Protein AF-A0A821MQZ8-F1 (afdb_monomer_lite)

Foldseek 3Di:
DPPPCVVVVVFDDDDDDDDDDDDDDDDDDDDDDDDDDDPDPPVPPVPPPPPPLLADDADLVRLLVLLCCLQVVDDLVNCVVDDQQPSLSNLVNHLLNCLVVVPPVSNVVSLVSNLVSLVCQCVVDLDLSRLLSSLLNLLVNLLLCQLQQLDPVNVPPPDPSSPSSHRDRDRCVVSSVSSVVSSVVSVVSSVVSVCVVLVVVVVVLVVVVVVVPPPPDDDDDDDDDDDDDPPPPPPPDSVNVVVVVVVVCCCSRVVSSD

Secondary structure (DSSP, 8-state):
---THHHHSTT---------------------------S--------------S-----HHHHHHHHIIIIIS--HHHHTTSPTTHHHHHHHHHHHHHHHHT-HHHHHHHHHHHHHHHHHHHHH--STHHHHHHHHHHHHHHHHHHHTSS-HHHHTTS-HHHHTTS-SS---HHHHHHHHHHHHHHHHHHHHHHHHHHHHHHHHHHHHHHTTTS-----------------------HHHHHHHHHHHHHHHHHTT--

pLDDT: mean 70.23, std 25.48, range [24.25, 97.19]

Radius of gyration: 29.25 Å; chains: 1; bounding box: 97×56×78 Å

Sequence (258 aa):
NVSWEHVLQNGSISGAPSYIGQIDASHSTPLTTTAENVTGNVDLRRQSIRHLSGMIKCTPPETERITDSVILDLKPRLAAKYIPGIPAYILFMCIRYIDFVDDEAHVAGFLSAVTKKIKKVPRRNEDIDYPILWTTNTVRFLHILQQYSGEEKYQATNTPKQNEQALRNFDLTDYRTIFADLVVHLYDEILKRIKAKLLPMIIPAIIEHEDLESGSIVSINSMTSASMSNDKRSKFSAQDLLKQVLNFLIRKILLNSI

Structure (mmCIF, N/CA/C/O backbone):
data_AF-A0A821MQZ8-F1
#
_entry.id   AF-A0A821MQZ8-F1
#
loop_
_atom_site.group_PDB
_atom_site.id
_atom_site.type_symbol
_atom_site.label_atom_id
_atom_site.label_alt_id
_atom_site.label_comp_id
_atom_site.label_asym_id
_atom_site.label_entity_id
_atom_site.label_seq_id
_atom_site.pdbx_PDB_ins_code
_atom_site.Cartn_x
_atom_site.Cartn_y
_atom_site.Cartn_z
_atom_site.occupancy
_atom_site.B_iso_or_equiv
_atom_site.auth_seq_id
_atom_site.auth_comp_id
_atom_site.auth_asym_id
_atom_site.auth_atom_id
_atom_site.pdbx_PDB_model_num
ATOM 1 N N . ASN A 1 1 ? -26.668 10.584 -9.905 1.00 27.72 1 ASN A N 1
ATOM 2 C CA . ASN A 1 1 ? -25.301 11.127 -10.052 1.00 27.72 1 ASN A CA 1
ATOM 3 C C . ASN A 1 1 ? -24.976 12.045 -8.890 1.00 27.72 1 ASN A C 1
ATOM 5 O O . ASN A 1 1 ? -25.133 13.251 -9.002 1.00 27.72 1 ASN A O 1
ATOM 9 N N . VAL A 1 2 ? -24.600 11.472 -7.745 1.00 28.42 2 VAL A N 1
ATOM 10 C CA . VAL A 1 2 ? -24.087 12.252 -6.611 1.00 28.42 2 VAL A CA 1
ATOM 11 C C . VAL A 1 2 ? -22.603 12.470 -6.888 1.00 28.42 2 VAL A C 1
ATOM 13 O O . VAL A 1 2 ? -21.843 11.504 -6.908 1.00 28.42 2 VAL A O 1
ATOM 16 N N . SER A 1 3 ? -22.226 13.709 -7.210 1.00 27.38 3 SER A N 1
ATOM 17 C CA . SER A 1 3 ? -20.827 14.076 -7.432 1.00 27.38 3 SER A CA 1
ATOM 18 C C . SER A 1 3 ? -20.077 13.978 -6.104 1.00 27.38 3 SER A C 1
ATOM 20 O O . SER A 1 3 ? -20.406 14.677 -5.143 1.00 27.38 3 SER A O 1
ATOM 22 N N . TRP A 1 4 ? -19.080 13.094 -6.060 1.00 33.41 4 TRP A N 1
ATOM 23 C CA . TRP A 1 4 ? -18.149 12.918 -4.942 1.00 33.41 4 TRP A CA 1
ATOM 24 C C . TRP A 1 4 ? -17.347 14.193 -4.622 1.00 33.41 4 TRP A C 1
ATOM 26 O O . TRP A 1 4 ? -16.774 14.299 -3.540 1.00 33.41 4 TRP A O 1
ATOM 36 N N . GLU A 1 5 ? -17.365 15.189 -5.514 1.00 35.81 5 GLU A N 1
ATOM 37 C CA . GLU A 1 5 ? -16.706 16.488 -5.339 1.00 35.81 5 GLU A CA 1
ATOM 38 C C . GLU A 1 5 ? -17.268 17.273 -4.145 1.00 35.81 5 GLU A C 1
ATOM 40 O O . GLU A 1 5 ? -16.496 17.838 -3.374 1.00 35.81 5 GLU A O 1
ATOM 45 N N . HIS A 1 6 ? -18.580 17.208 -3.883 1.00 30.92 6 HIS A N 1
ATOM 46 C CA . HIS A 1 6 ? -19.191 17.926 -2.754 1.00 30.92 6 HIS A CA 1
ATOM 47 C C . HIS A 1 6 ? -18.781 17.385 -1.375 1.00 30.92 6 HIS A C 1
ATOM 49 O O . HIS A 1 6 ? -18.887 18.093 -0.376 1.00 30.92 6 HIS A O 1
ATOM 55 N N . VAL A 1 7 ? -18.312 16.136 -1.292 1.00 42.06 7 VAL A N 1
ATOM 56 C CA . VAL A 1 7 ? -17.846 15.551 -0.023 1.00 42.06 7 VAL A CA 1
ATOM 57 C C . VAL A 1 7 ? -16.407 15.982 0.283 1.00 42.06 7 VAL A C 1
ATOM 59 O O . VAL A 1 7 ? -16.040 16.071 1.453 1.00 42.06 7 VAL A O 1
ATOM 62 N N . LEU A 1 8 ? -15.617 16.298 -0.749 1.00 38.41 8 LEU A N 1
ATOM 63 C CA . LEU A 1 8 ? -14.199 16.651 -0.632 1.00 38.41 8 LEU A CA 1
ATOM 64 C C . LEU A 1 8 ? -13.938 18.170 -0.680 1.00 38.41 8 LEU A C 1
ATOM 66 O O . LEU A 1 8 ? -12.951 18.621 -0.110 1.00 38.41 8 LEU A O 1
ATOM 70 N N . GLN A 1 9 ? -14.816 18.972 -1.297 1.00 34.41 9 GLN A N 1
ATOM 71 C CA . GLN A 1 9 ? -14.610 20.421 -1.478 1.00 34.41 9 GLN A CA 1
ATOM 72 C C . GLN A 1 9 ? -15.083 21.315 -0.323 1.00 34.41 9 GLN A C 1
ATOM 74 O O . GLN A 1 9 ? -14.651 22.461 -0.242 1.00 34.41 9 GLN A O 1
ATOM 79 N N . ASN A 1 10 ? -15.868 20.822 0.640 1.00 31.39 10 ASN A N 1
ATOM 80 C CA . ASN A 1 10 ? -16.288 21.639 1.796 1.00 31.39 10 ASN A CA 1
ATOM 81 C C . ASN A 1 10 ? -15.169 21.876 2.841 1.00 31.39 10 ASN A C 1
ATOM 83 O O . ASN A 1 10 ? -15.455 22.254 3.975 1.00 31.39 10 ASN A O 1
ATOM 87 N N . GLY A 1 11 ? -13.905 21.626 2.482 1.00 31.70 11 GLY A N 1
ATOM 88 C CA . GLY A 1 11 ? -12.730 21.743 3.348 1.00 31.70 11 GLY A CA 1
ATOM 89 C C . GLY A 1 11 ? -11.733 22.840 2.961 1.00 31.70 11 GLY A C 1
ATOM 90 O O . GLY A 1 11 ? -10.644 22.868 3.523 1.00 31.70 11 GLY A O 1
ATOM 91 N N . SER A 1 12 ? -12.045 23.730 2.014 1.00 28.80 12 SER A N 1
ATOM 92 C CA . SER A 1 12 ? -11.217 24.919 1.756 1.00 28.80 12 SER A CA 1
ATOM 93 C C . SER A 1 12 ? -11.977 25.985 0.980 1.00 28.80 12 SER A C 1
ATOM 95 O O . SER A 1 12 ? -12.228 25.798 -0.200 1.00 28.80 12 SER A O 1
ATOM 97 N N . ILE A 1 13 ? -12.282 27.102 1.645 1.00 27.88 13 ILE A N 1
ATOM 98 C CA . ILE A 1 13 ? -12.121 28.480 1.153 1.00 27.88 13 ILE A CA 1
ATOM 99 C C . ILE A 1 13 ? -11.999 29.347 2.417 1.00 27.88 13 ILE A C 1
ATOM 101 O O . ILE A 1 13 ? -12.944 29.454 3.197 1.00 27.88 13 ILE A O 1
ATOM 105 N N . SER A 1 14 ? -10.839 29.966 2.629 1.00 28.34 14 SER A N 1
ATOM 106 C CA . SER A 1 14 ? -10.722 31.174 3.446 1.00 28.34 14 SER A CA 1
ATOM 107 C C . SER A 1 14 ? -10.110 32.280 2.588 1.00 28.34 14 SER A C 1
ATOM 109 O O . SER A 1 14 ? -9.096 32.089 1.921 1.00 28.34 14 SER A O 1
ATOM 111 N N . GLY A 1 15 ? -10.790 33.427 2.570 1.00 25.91 15 GLY A N 1
ATOM 112 C CA . GLY A 1 15 ? -10.421 34.617 1.806 1.00 25.91 15 GLY A CA 1
ATOM 113 C C . GLY A 1 15 ? -11.515 35.691 1.859 1.00 25.91 15 GLY A C 1
ATOM 114 O O . GLY A 1 15 ? -12.187 35.878 0.859 1.00 25.91 15 GLY A O 1
ATOM 115 N N . ALA A 1 16 ? -11.700 36.268 3.061 1.00 25.28 16 ALA A N 1
ATOM 116 C CA . ALA A 1 16 ? -12.213 37.590 3.519 1.00 25.28 16 ALA A CA 1
ATOM 117 C C . ALA A 1 16 ? -12.987 38.571 2.576 1.00 25.28 16 ALA A C 1
ATOM 119 O O . ALA A 1 16 ? -12.877 38.459 1.363 1.00 25.28 16 ALA A O 1
ATOM 120 N N . PRO A 1 17 ? -13.650 39.651 3.080 1.00 30.39 17 PRO A N 1
ATOM 121 C CA . PRO A 1 17 ? -13.911 40.063 4.465 1.00 30.39 17 PRO A CA 1
ATOM 122 C C . PRO A 1 17 ? -15.404 40.306 4.793 1.00 30.39 17 PRO A C 1
ATOM 124 O O . PRO A 1 17 ? -16.284 40.400 3.942 1.00 30.39 17 PRO A O 1
ATOM 127 N N . SER A 1 18 ? -15.637 40.448 6.091 1.00 28.70 18 SER A N 1
ATOM 128 C CA . SER A 1 18 ? -16.853 40.849 6.791 1.00 28.70 18 SER A CA 1
ATOM 129 C C . SER A 1 18 ? -17.509 42.117 6.227 1.00 28.70 18 SER A C 1
ATOM 131 O O . SER A 1 18 ? -16.851 43.148 6.105 1.00 28.70 18 SER A O 1
ATOM 133 N N . TYR A 1 19 ? -18.829 42.075 6.029 1.00 24.69 19 TYR A N 1
ATOM 134 C CA . TYR A 1 19 ? -19.687 43.257 6.106 1.00 24.69 19 TYR A CA 1
ATOM 135 C C . TYR A 1 19 ? -20.909 42.962 6.977 1.00 24.69 19 TYR A C 1
ATOM 137 O O . TYR A 1 19 ? -21.577 41.939 6.845 1.00 24.69 19 TYR A O 1
ATOM 145 N N . ILE A 1 20 ? -21.114 43.875 7.918 1.00 27.16 20 ILE A N 1
ATOM 146 C CA . ILE A 1 20 ? -22.175 43.940 8.918 1.00 27.16 20 ILE A CA 1
ATOM 147 C C . ILE A 1 20 ? -23.507 44.257 8.231 1.00 27.16 20 ILE A C 1
ATOM 149 O O . ILE A 1 20 ? -23.559 45.124 7.362 1.00 27.16 20 ILE A O 1
ATOM 153 N N . GLY A 1 21 ? -24.585 43.613 8.679 1.00 25.78 21 GLY A N 1
ATOM 154 C CA . GLY A 1 21 ? -25.952 43.976 8.315 1.00 25.78 21 GLY A CA 1
ATOM 155 C C . GLY A 1 21 ? -26.983 43.106 9.027 1.00 25.78 21 GLY A C 1
ATOM 156 O O . GLY A 1 21 ? -27.345 42.044 8.533 1.00 25.78 21 GLY A O 1
ATOM 157 N N . GLN A 1 22 ? -27.433 43.560 10.200 1.00 25.69 22 GLN A N 1
ATOM 158 C CA . GLN A 1 22 ? -28.732 43.196 10.778 1.00 25.69 22 GLN A CA 1
ATOM 159 C C . GLN A 1 22 ? -29.847 43.364 9.733 1.00 25.69 22 GLN A C 1
ATOM 161 O O . GLN A 1 22 ? -29.733 44.243 8.884 1.00 25.69 22 GLN A O 1
ATOM 166 N N . ILE A 1 23 ? -30.923 42.577 9.838 1.00 27.52 23 ILE A N 1
ATOM 167 C CA . ILE A 1 23 ? -32.322 43.036 9.994 1.00 27.52 23 ILE A CA 1
ATOM 168 C C . ILE A 1 23 ? -33.266 41.820 9.881 1.00 27.52 23 ILE A C 1
ATOM 170 O O . ILE A 1 23 ? -33.343 41.152 8.855 1.00 27.52 23 ILE A O 1
ATOM 174 N N . ASP A 1 24 ? -33.908 41.549 11.014 1.00 24.25 24 ASP A N 1
ATOM 175 C CA . ASP A 1 24 ? -35.299 41.177 11.291 1.00 24.25 24 ASP A CA 1
ATOM 176 C C . ASP A 1 24 ? -36.120 40.187 10.452 1.00 24.25 24 ASP A C 1
ATOM 178 O O . ASP A 1 24 ? -36.188 40.160 9.227 1.00 24.25 24 ASP A O 1
ATOM 182 N N . ALA A 1 25 ? -36.853 39.410 11.249 1.00 27.92 25 ALA A N 1
ATOM 183 C CA . ALA A 1 25 ? -37.924 38.506 10.907 1.00 27.92 25 ALA A CA 1
ATOM 184 C C . ALA A 1 25 ? -39.184 39.208 10.366 1.00 27.92 25 ALA A C 1
ATOM 186 O O . ALA A 1 25 ? -39.426 40.384 10.623 1.00 27.92 25 ALA A O 1
ATOM 187 N N . SER A 1 26 ? -40.046 38.365 9.781 1.00 26.86 26 SER A N 1
ATOM 188 C CA . SER A 1 26 ? -41.483 38.523 9.488 1.00 26.86 26 SER A CA 1
ATOM 189 C C . SER A 1 26 ? -41.857 38.826 8.030 1.00 26.86 26 SER A C 1
ATOM 191 O O . SER A 1 26 ? -41.720 39.933 7.535 1.00 26.86 26 SER A O 1
ATOM 193 N N . HIS A 1 27 ? -42.388 37.812 7.337 1.00 29.03 27 HIS A N 1
ATOM 194 C CA . HIS A 1 27 ? -43.800 37.803 6.939 1.00 29.03 27 HIS A CA 1
ATOM 195 C C . HIS A 1 27 ? -44.197 36.491 6.250 1.00 29.03 27 HIS A C 1
ATOM 197 O O . HIS A 1 27 ? -43.617 36.045 5.266 1.00 29.03 27 HIS A O 1
ATOM 203 N N . SER A 1 28 ? -45.234 35.887 6.812 1.00 27.11 28 SER A N 1
ATOM 204 C CA . SER A 1 28 ? -46.084 34.847 6.255 1.00 27.11 28 SER A CA 1
ATOM 205 C C . SER A 1 28 ? -47.090 35.443 5.264 1.00 27.11 28 SER A C 1
ATOM 207 O O . SER A 1 28 ? -47.660 36.495 5.535 1.00 27.11 28 SER A O 1
ATOM 209 N N . THR A 1 29 ? -47.396 34.739 4.168 1.00 28.02 29 THR A N 1
ATOM 210 C CA . THR A 1 29 ? -48.784 34.393 3.782 1.00 28.02 29 THR A CA 1
ATOM 211 C C . THR A 1 29 ? -48.825 33.396 2.606 1.00 28.02 29 THR A C 1
ATOM 213 O O . THR A 1 29 ? -47.911 33.386 1.783 1.00 28.02 29 THR A O 1
ATOM 216 N N . PRO A 1 30 ? -49.846 32.515 2.552 1.00 32.91 30 PRO A N 1
ATOM 217 C CA . PRO A 1 30 ? -49.904 31.348 1.673 1.00 32.91 30 PRO A CA 1
ATOM 218 C C . PRO A 1 30 ? -50.780 31.586 0.432 1.00 32.91 30 PRO A C 1
ATOM 220 O O . PRO A 1 30 ? -51.730 32.363 0.476 1.00 32.91 30 PRO A O 1
ATOM 223 N N . LEU A 1 31 ? -50.533 30.837 -0.645 1.00 28.23 31 LEU A N 1
ATOM 224 C CA . LEU A 1 31 ? -51.493 30.667 -1.738 1.00 28.23 31 LEU A CA 1
ATOM 225 C C . LEU A 1 31 ? -51.729 29.177 -1.981 1.00 28.23 31 LEU A C 1
ATOM 227 O O . LEU A 1 31 ? -50.845 28.428 -2.389 1.00 28.23 31 LEU A O 1
ATOM 231 N N . THR A 1 32 ? -52.953 28.769 -1.662 1.00 26.22 32 THR A N 1
ATOM 232 C CA . THR A 1 32 ? -53.540 27.457 -1.911 1.00 26.22 32 THR A CA 1
ATOM 233 C C . THR A 1 32 ? -54.003 27.374 -3.364 1.00 26.22 32 THR A C 1
ATOM 235 O O . THR A 1 32 ? -54.718 28.248 -3.848 1.00 26.22 32 THR A O 1
ATOM 238 N N . THR A 1 33 ? -53.670 26.284 -4.051 1.00 29.97 33 THR A N 1
ATOM 239 C CA . THR A 1 33 ? -54.438 25.793 -5.203 1.00 29.97 33 THR A CA 1
ATOM 240 C C . THR A 1 33 ? -54.520 24.269 -5.095 1.00 29.97 33 THR A C 1
ATOM 242 O O . THR A 1 33 ? -53.535 23.559 -5.262 1.00 29.97 33 THR A O 1
ATOM 245 N N . THR A 1 34 ? -55.703 23.791 -4.712 1.00 28.09 34 THR A N 1
ATOM 246 C CA . THR A 1 34 ? -56.249 22.430 -4.900 1.00 28.09 34 THR A CA 1
ATOM 247 C C . THR A 1 34 ? -56.451 22.160 -6.397 1.00 28.09 34 THR A C 1
ATOM 249 O O . THR A 1 34 ? -56.774 23.102 -7.109 1.00 28.09 34 THR A O 1
ATOM 252 N N . ALA A 1 35 ? -56.368 20.967 -6.983 1.00 28.81 35 ALA A N 1
ATOM 253 C CA . ALA A 1 35 ? -56.186 19.577 -6.565 1.00 28.81 35 ALA A CA 1
ATOM 254 C C . ALA A 1 35 ? -55.576 18.840 -7.789 1.00 28.81 35 ALA A C 1
ATOM 256 O O . ALA A 1 35 ? -55.666 19.344 -8.901 1.00 28.81 35 ALA A O 1
ATOM 257 N N . GLU A 1 36 ? -54.884 17.713 -7.640 1.00 28.30 36 GLU A N 1
ATOM 258 C CA . GLU A 1 36 ? -55.475 16.408 -7.962 1.00 28.30 36 GLU A CA 1
ATOM 259 C C . GLU A 1 36 ? -54.645 15.271 -7.346 1.00 28.30 36 GLU A C 1
ATOM 261 O O . GLU A 1 36 ? -53.414 15.272 -7.348 1.00 28.30 36 GLU A O 1
ATOM 266 N N . ASN A 1 37 ? -55.371 14.302 -6.792 1.00 35.16 37 ASN A N 1
ATOM 267 C CA . ASN A 1 37 ? -54.868 13.124 -6.105 1.00 35.16 37 ASN A CA 1
ATOM 268 C C . ASN A 1 37 ? -54.052 12.212 -7.031 1.00 35.16 37 ASN A C 1
ATOM 270 O O . ASN A 1 37 ? -54.614 11.536 -7.889 1.00 35.16 37 ASN A O 1
ATOM 274 N N . VAL A 1 38 ? -52.761 12.063 -6.734 1.00 34.94 38 VAL A N 1
ATOM 275 C CA . VAL A 1 38 ? -52.047 10.803 -6.963 1.00 34.94 38 VAL A CA 1
ATOM 276 C C . VAL A 1 38 ? -51.716 10.217 -5.598 1.00 34.94 38 VAL A C 1
ATOM 278 O O . VAL A 1 38 ? -50.865 10.700 -4.853 1.00 34.94 38 VAL A O 1
ATOM 281 N N . THR A 1 39 ? -52.472 9.182 -5.254 1.00 38.69 39 THR A N 1
ATOM 282 C CA . THR A 1 39 ? -52.257 8.299 -4.113 1.00 38.69 39 THR A CA 1
ATOM 283 C C . THR A 1 39 ? -50.859 7.699 -4.167 1.00 38.69 39 THR A C 1
ATOM 285 O O . THR A 1 39 ? -50.532 6.961 -5.095 1.00 38.69 39 THR A O 1
ATOM 288 N N . GLY A 1 40 ? -50.064 7.996 -3.143 1.00 38.31 40 GLY A N 1
ATOM 289 C CA . GLY A 1 40 ? -48.729 7.437 -2.964 1.00 38.31 40 GLY A CA 1
ATOM 290 C C . GLY A 1 40 ? -47.676 8.509 -2.739 1.00 38.31 40 GLY A C 1
ATOM 291 O O . GLY A 1 40 ? -46.659 8.512 -3.425 1.00 38.31 40 GLY A O 1
ATOM 292 N N . ASN A 1 41 ? -47.885 9.404 -1.768 1.00 35.16 41 ASN A N 1
ATOM 293 C CA . ASN A 1 41 ? -46.775 10.189 -1.244 1.00 35.16 41 ASN A CA 1
ATOM 294 C C . ASN A 1 41 ? -45.883 9.227 -0.443 1.00 35.16 41 ASN A C 1
ATOM 296 O O . ASN A 1 41 ? -45.999 9.112 0.777 1.00 35.16 41 ASN A O 1
ATOM 300 N N . VAL A 1 42 ? -45.029 8.470 -1.142 1.00 45.44 42 VAL A N 1
ATOM 301 C CA . VAL A 1 42 ? -43.781 8.014 -0.541 1.00 45.44 42 VAL A CA 1
ATOM 302 C C . VAL A 1 42 ? -43.063 9.308 -0.240 1.00 45.44 42 VAL A C 1
ATOM 304 O O . VAL A 1 42 ? -42.470 9.920 -1.126 1.00 45.44 42 VAL A O 1
ATOM 307 N N . ASP A 1 43 ? -43.214 9.757 1.001 1.00 40.91 43 ASP A N 1
ATOM 308 C CA . ASP A 1 43 ? -42.448 10.849 1.550 1.00 40.91 43 ASP A CA 1
ATOM 309 C C . ASP A 1 43 ? -40.996 10.370 1.497 1.00 40.91 43 ASP A C 1
ATOM 311 O O . ASP A 1 43 ? -40.472 9.729 2.412 1.00 40.91 43 ASP A O 1
ATOM 315 N N . LEU A 1 44 ? -40.345 10.603 0.354 1.00 49.03 44 LEU A N 1
ATOM 316 C CA . LEU A 1 44 ? -38.906 10.576 0.206 1.00 49.03 44 LEU A CA 1
ATOM 317 C C . LEU A 1 44 ? -38.418 11.783 0.997 1.00 49.03 44 LEU A C 1
ATOM 319 O O . LEU A 1 44 ? -37.865 12.732 0.439 1.00 49.03 44 LEU A O 1
ATOM 323 N N . ARG A 1 45 ? -38.613 11.738 2.325 1.00 45.22 45 ARG A N 1
ATOM 324 C CA . ARG A 1 45 ? -37.786 12.451 3.275 1.00 45.22 45 ARG A CA 1
ATOM 325 C C . ARG A 1 45 ? -36.388 12.121 2.819 1.00 45.22 45 ARG A C 1
ATOM 327 O O . ARG A 1 45 ? -35.918 10.997 3.000 1.00 45.22 45 ARG A O 1
ATOM 334 N N . ARG A 1 46 ? -35.758 13.091 2.156 1.00 48.28 46 ARG A N 1
ATOM 335 C CA . ARG A 1 46 ? -34.323 13.138 1.957 1.00 48.28 46 ARG A CA 1
ATOM 336 C C . ARG A 1 46 ? -33.779 12.880 3.346 1.00 48.28 46 ARG A C 1
ATOM 338 O O . ARG A 1 46 ? -33.836 13.776 4.184 1.00 48.28 46 ARG A O 1
ATOM 345 N N . GLN A 1 47 ? -33.394 11.628 3.617 1.00 43.72 47 GLN A N 1
ATOM 346 C CA . GLN A 1 47 ? -32.755 11.270 4.868 1.00 43.72 47 GLN A CA 1
ATOM 347 C C . GLN A 1 47 ? -31.639 12.286 4.977 1.00 43.72 47 GLN A C 1
ATOM 349 O O . GLN A 1 47 ? -30.797 12.357 4.073 1.00 43.72 47 GLN A O 1
ATOM 354 N N . SER A 1 48 ? -31.745 13.145 5.996 1.00 41.16 48 SER A N 1
ATOM 355 C CA . SER A 1 48 ? -30.730 14.120 6.365 1.00 41.16 48 SER A CA 1
ATOM 356 C C . SER A 1 48 ? -29.396 13.475 6.072 1.00 41.16 48 SER A C 1
ATOM 358 O O . SER A 1 48 ? -29.218 12.341 6.526 1.00 41.16 48 SER A O 1
ATOM 360 N N . ILE A 1 49 ? -28.562 14.124 5.252 1.00 43.16 49 ILE A N 1
ATOM 361 C CA . ILE A 1 49 ? -27.215 13.678 4.885 1.00 43.16 49 ILE A CA 1
ATOM 362 C C . ILE A 1 49 ? -26.649 12.975 6.112 1.00 43.16 49 ILE A C 1
ATOM 364 O O . ILE A 1 49 ? -26.306 13.639 7.088 1.00 43.16 49 ILE A O 1
ATOM 368 N N . ARG A 1 50 ? -26.714 11.632 6.129 1.00 46.28 50 ARG A N 1
ATOM 369 C CA . ARG A 1 50 ? -26.283 10.854 7.291 1.00 46.28 50 ARG A CA 1
ATOM 370 C C . ARG A 1 50 ? -24.851 11.288 7.450 1.00 46.28 50 ARG A C 1
ATOM 372 O O . ARG A 1 50 ? -24.140 11.163 6.459 1.00 46.28 50 ARG A O 1
ATOM 379 N N . HIS A 1 51 ? -24.481 11.894 8.577 1.00 47.03 51 HIS A N 1
ATOM 380 C CA . HIS A 1 51 ? -23.120 12.370 8.799 1.00 47.03 51 HIS A CA 1
ATOM 381 C C . HIS A 1 51 ? -22.177 11.247 8.369 1.00 47.03 51 HIS A C 1
ATOM 383 O O . HIS A 1 51 ? -22.093 10.232 9.055 1.00 47.03 51 HIS A O 1
ATOM 389 N N . LEU A 1 52 ? -21.593 11.359 7.165 1.00 59.50 52 LEU A N 1
ATOM 390 C CA . LEU A 1 52 ? -20.824 10.267 6.591 1.00 59.50 52 LEU A CA 1
ATOM 391 C C . LEU A 1 52 ? -19.604 10.170 7.489 1.00 59.50 52 LEU A C 1
ATOM 393 O O . LEU A 1 52 ? -18.726 11.028 7.433 1.00 59.50 52 LEU A O 1
ATOM 397 N N . SER A 1 53 ? -19.566 9.151 8.342 1.00 65.44 53 SER A N 1
ATOM 398 C CA . SER A 1 53 ? -18.519 9.003 9.350 1.00 65.44 53 SER A CA 1
ATOM 399 C C . SER A 1 53 ? -17.152 8.689 8.733 1.00 65.44 53 SER A C 1
ATOM 401 O O . SER A 1 53 ? -16.177 8.534 9.461 1.00 65.44 53 SER A O 1
ATOM 403 N N . GLY A 1 54 ? -17.065 8.600 7.398 1.00 78.38 54 GLY A N 1
ATOM 404 C CA . GLY A 1 54 ? -15.856 8.250 6.655 1.00 78.38 54 GLY A CA 1
ATOM 405 C C . GLY A 1 54 ? -15.408 6.813 6.922 1.00 78.38 54 GLY A C 1
ATOM 406 O O . GLY A 1 54 ? -14.212 6.552 6.967 1.00 78.38 54 GLY A O 1
ATOM 407 N N . MET A 1 55 ? -16.362 5.914 7.177 1.00 87.12 55 MET A N 1
ATOM 408 C CA . MET A 1 55 ? -16.134 4.500 7.470 1.00 87.12 55 MET A CA 1
ATOM 409 C C . MET A 1 55 ? -16.893 3.644 6.459 1.00 87.12 55 MET A C 1
ATOM 411 O O . MET A 1 55 ? -18.046 3.947 6.139 1.00 87.12 55 MET A O 1
ATOM 415 N N . ILE A 1 56 ? -16.264 2.571 5.984 1.00 87.62 56 ILE A N 1
ATOM 416 C CA . ILE A 1 56 ? -16.924 1.549 5.167 1.00 87.62 56 ILE A CA 1
ATOM 417 C C . ILE A 1 56 ? -17.095 0.321 6.054 1.00 87.62 56 ILE A C 1
ATOM 419 O O . ILE A 1 56 ? -16.113 -0.280 6.478 1.00 87.62 56 ILE A O 1
ATOM 423 N N . LYS A 1 57 ? -18.351 -0.029 6.347 1.00 87.81 57 LYS A N 1
ATOM 424 C CA . LYS A 1 57 ? -18.677 -1.252 7.081 1.00 87.81 57 LYS A CA 1
ATOM 425 C C . LYS A 1 57 ? -18.281 -2.460 6.236 1.00 87.81 57 LYS A C 1
ATOM 427 O O . LYS A 1 57 ? -18.860 -2.662 5.172 1.00 87.81 57 LYS A O 1
ATOM 432 N N . CYS A 1 58 ? -17.333 -3.244 6.738 1.00 85.81 58 CYS A N 1
ATOM 433 C CA . CYS A 1 58 ? -16.799 -4.417 6.056 1.00 85.81 58 CYS A CA 1
ATOM 434 C C . CYS A 1 58 ? -16.598 -5.562 7.047 1.00 85.81 58 CYS A C 1
ATOM 436 O O . CYS A 1 58 ? -15.887 -5.415 8.037 1.00 85.81 58 CYS A O 1
ATOM 438 N N . THR A 1 59 ? -17.171 -6.720 6.750 1.00 89.50 59 THR A N 1
ATOM 439 C CA . THR A 1 59 ? -16.824 -7.989 7.402 1.00 89.50 59 THR A CA 1
ATOM 440 C C . THR A 1 59 ? -15.480 -8.522 6.877 1.00 89.50 59 THR A C 1
ATOM 442 O O . THR A 1 59 ? -15.057 -8.132 5.784 1.00 89.50 59 THR A O 1
ATOM 445 N N . PRO A 1 60 ? -14.800 -9.447 7.581 1.00 90.00 60 PRO A N 1
ATOM 446 C CA . PRO A 1 60 ? -13.567 -10.067 7.089 1.00 90.00 60 PRO A CA 1
ATOM 447 C C . PRO A 1 60 ? -13.610 -10.572 5.629 1.00 90.00 60 PRO A C 1
ATOM 449 O O . PRO A 1 60 ? -12.749 -10.159 4.845 1.00 90.00 60 PRO A O 1
ATOM 452 N N . PRO A 1 61 ? -14.618 -11.349 5.177 1.00 91.62 61 PRO A N 1
ATOM 453 C CA . PRO A 1 61 ? -14.681 -11.784 3.778 1.00 91.62 61 PRO A CA 1
ATOM 454 C C . PRO A 1 61 ? -14.915 -10.625 2.795 1.00 91.62 61 PRO A C 1
ATOM 456 O O . PRO A 1 61 ? -14.432 -10.655 1.663 1.00 91.62 61 PRO A O 1
ATOM 459 N N . GLU A 1 62 ? -15.632 -9.577 3.203 1.00 91.38 62 GLU A N 1
ATOM 460 C CA . GLU A 1 62 ? -15.818 -8.382 2.374 1.00 91.38 62 GLU A CA 1
ATOM 461 C C . GLU A 1 62 ? -14.520 -7.589 2.248 1.00 91.38 62 GLU A C 1
ATOM 463 O O . GLU A 1 62 ? -14.190 -7.148 1.148 1.00 91.38 62 GLU A O 1
ATOM 468 N N . THR A 1 63 ? -13.740 -7.462 3.326 1.00 90.62 63 THR A N 1
ATOM 469 C CA . THR A 1 63 ? -12.427 -6.808 3.260 1.00 90.62 63 THR A CA 1
ATOM 470 C C . THR A 1 63 ? -11.476 -7.526 2.310 1.00 90.62 63 THR A C 1
ATOM 472 O O . THR A 1 63 ? -10.726 -6.868 1.588 1.00 90.62 63 THR A O 1
ATOM 475 N N . GLU A 1 64 ? -11.540 -8.856 2.221 1.00 92.75 64 GLU A N 1
ATOM 476 C CA . GLU A 1 64 ? -10.744 -9.612 1.257 1.00 92.75 64 GLU A CA 1
ATOM 477 C C . GLU A 1 64 ? -11.145 -9.281 -0.186 1.00 92.75 64 GLU A C 1
ATOM 479 O O . GLU A 1 64 ? -10.275 -8.897 -0.975 1.00 92.75 64 GLU A O 1
ATOM 484 N N . ARG A 1 65 ? -12.451 -9.319 -0.491 1.00 93.44 65 ARG A N 1
ATOM 485 C CA . ARG A 1 65 ? -13.014 -8.969 -1.809 1.00 93.44 65 ARG A CA 1
ATOM 486 C C . ARG A 1 65 ? -12.702 -7.535 -2.217 1.00 93.44 65 ARG A C 1
ATOM 488 O O . ARG A 1 65 ? -12.318 -7.292 -3.358 1.00 93.44 65 ARG A O 1
ATOM 495 N N . ILE A 1 66 ? -12.843 -6.587 -1.290 1.00 93.06 66 ILE A N 1
ATOM 496 C CA . ILE A 1 66 ? -12.486 -5.181 -1.510 1.00 93.06 66 ILE A CA 1
ATOM 497 C C . ILE A 1 66 ? -11.007 -5.087 -1.854 1.00 93.06 66 ILE A C 1
ATOM 499 O O . ILE A 1 66 ? -10.647 -4.433 -2.827 1.00 93.06 66 ILE A O 1
ATOM 503 N N . THR A 1 67 ? -10.147 -5.772 -1.102 1.00 93.62 67 THR A N 1
ATOM 504 C CA . THR A 1 67 ? -8.708 -5.725 -1.359 1.00 93.62 67 THR A CA 1
ATOM 505 C C . THR A 1 67 ? -8.349 -6.369 -2.700 1.00 93.62 67 THR A C 1
ATOM 507 O O . THR A 1 67 ? -7.480 -5.858 -3.393 1.00 93.62 67 THR A O 1
ATOM 510 N N . ASP A 1 68 ? -9.004 -7.455 -3.115 1.00 94.12 68 ASP A N 1
ATOM 511 C CA . ASP A 1 68 ? -8.778 -8.031 -4.451 1.00 94.12 68 ASP A CA 1
ATOM 512 C C . ASP A 1 68 ? -9.218 -7.077 -5.561 1.00 94.12 68 ASP A C 1
ATOM 514 O O . ASP A 1 68 ? -8.431 -6.769 -6.456 1.00 94.12 68 ASP A O 1
ATOM 518 N N . SER A 1 69 ? -10.418 -6.516 -5.439 1.00 93.19 69 SER A N 1
ATOM 519 C CA . SER A 1 69 ? -10.968 -5.600 -6.435 1.00 93.19 69 SER A CA 1
ATOM 520 C C . SER A 1 69 ? -10.158 -4.303 -6.552 1.00 93.19 69 SER A C 1
ATOM 522 O O . SER A 1 69 ? -9.840 -3.849 -7.651 1.00 93.19 69 SER A O 1
ATOM 524 N N . VAL A 1 70 ? -9.788 -3.709 -5.415 1.00 93.38 70 VAL A N 1
ATOM 525 C CA . VAL A 1 70 ? -9.063 -2.435 -5.360 1.00 93.38 70 VAL A CA 1
ATOM 526 C C . VAL A 1 70 ? -7.585 -2.623 -5.687 1.00 93.38 70 VAL A C 1
ATOM 528 O O . VAL A 1 70 ? -7.004 -1.730 -6.302 1.00 93.38 70 VAL A O 1
ATOM 531 N N . ILE A 1 71 ? -6.973 -3.750 -5.293 1.00 94.56 71 ILE A N 1
ATOM 532 C CA . ILE A 1 71 ? -5.526 -3.961 -5.442 1.00 94.56 71 ILE A CA 1
ATOM 533 C C . ILE A 1 71 ? -5.146 -4.747 -6.693 1.00 94.56 71 ILE A C 1
ATOM 535 O O . ILE A 1 71 ? -4.273 -4.323 -7.452 1.00 94.56 71 ILE A O 1
ATOM 539 N N . LEU A 1 72 ? -5.763 -5.907 -6.899 1.00 92.88 72 LEU A N 1
ATOM 540 C CA . LEU A 1 72 ? -5.356 -6.846 -7.944 1.00 92.88 72 LEU A CA 1
ATOM 541 C C . LEU A 1 72 ? -6.056 -6.567 -9.276 1.00 92.88 72 LEU A C 1
ATOM 543 O O . LEU A 1 72 ? -5.406 -6.657 -10.317 1.00 92.88 72 LEU A O 1
ATOM 547 N N . ASP A 1 73 ? -7.335 -6.194 -9.244 1.00 91.50 73 ASP A N 1
ATOM 548 C CA . ASP A 1 73 ? -8.149 -6.037 -10.458 1.00 91.50 73 ASP A CA 1
ATOM 549 C C . ASP A 1 73 ? -8.117 -4.609 -11.035 1.00 91.50 73 ASP A C 1
ATOM 551 O O . ASP A 1 73 ? -8.540 -4.368 -12.174 1.00 91.50 73 ASP A O 1
ATOM 555 N N . LEU A 1 74 ? -7.593 -3.641 -10.275 1.00 91.00 74 LEU A N 1
ATOM 556 C CA . LEU A 1 74 ? -7.537 -2.244 -10.689 1.00 91.00 74 LEU A CA 1
ATOM 557 C C . LEU A 1 74 ? -6.480 -2.013 -11.777 1.00 91.00 74 LEU A C 1
ATOM 559 O O . LEU A 1 74 ? -5.271 -2.037 -11.542 1.00 91.00 74 LEU A O 1
ATOM 563 N N . LYS A 1 75 ? -6.952 -1.689 -12.982 1.00 90.19 75 LYS A N 1
ATOM 564 C CA . LYS A 1 75 ? -6.093 -1.353 -14.124 1.00 90.19 75 LYS A CA 1
ATOM 565 C C . LYS A 1 75 ? -5.636 0.115 -14.073 1.00 90.19 75 LYS A C 1
ATOM 567 O O . LYS A 1 75 ? -6.486 0.992 -13.891 1.00 90.19 75 LYS A O 1
ATOM 572 N N . PRO A 1 76 ? -4.363 0.433 -14.386 1.00 87.56 76 PRO A N 1
ATOM 573 C CA . PRO A 1 76 ? -3.857 1.811 -14.398 1.00 87.56 76 PRO A CA 1
ATOM 574 C C . PRO A 1 76 ? -4.648 2.772 -15.293 1.00 87.56 76 PRO A C 1
ATOM 576 O O . PRO A 1 76 ? -4.900 3.912 -14.911 1.00 87.56 76 PRO A O 1
ATOM 579 N N . ARG A 1 77 ? -5.120 2.301 -16.457 1.00 86.81 77 ARG A N 1
ATOM 580 C CA . ARG A 1 77 ? -5.952 3.105 -17.373 1.00 86.81 77 ARG A CA 1
ATOM 581 C C . ARG A 1 77 ? -7.288 3.523 -16.762 1.00 86.81 77 ARG A C 1
ATOM 583 O O . ARG A 1 77 ? -7.809 4.578 -17.104 1.00 86.81 77 ARG A O 1
ATOM 590 N N . LEU A 1 78 ? -7.860 2.677 -15.906 1.00 86.25 78 LEU A N 1
ATOM 591 C CA . LEU A 1 78 ? -9.105 2.978 -15.207 1.00 86.25 78 LEU A CA 1
ATOM 592 C C . LEU A 1 78 ? -8.830 3.890 -14.009 1.00 86.25 78 LEU A C 1
ATOM 594 O O . LEU A 1 78 ? -9.539 4.873 -13.829 1.00 86.25 78 LEU A O 1
ATOM 598 N N . ALA A 1 79 ? -7.760 3.616 -13.259 1.00 85.81 79 ALA A N 1
ATOM 599 C CA . ALA A 1 79 ? -7.330 4.444 -12.136 1.00 85.81 79 ALA A CA 1
ATOM 600 C C . ALA A 1 79 ? -7.055 5.901 -12.542 1.00 85.81 79 ALA A C 1
ATOM 602 O O . ALA A 1 79 ? -7.406 6.810 -11.802 1.00 85.81 79 ALA A O 1
ATOM 603 N N . ALA A 1 80 ? -6.512 6.128 -13.743 1.00 82.00 80 ALA A N 1
ATOM 604 C CA . ALA A 1 80 ? -6.263 7.465 -14.283 1.00 82.00 80 ALA A CA 1
ATOM 605 C C . ALA A 1 80 ? -7.534 8.304 -14.530 1.00 82.00 80 ALA A C 1
ATOM 607 O O . ALA A 1 80 ? -7.428 9.510 -14.728 1.00 82.00 80 ALA A O 1
ATOM 608 N N . LYS A 1 81 ? -8.724 7.686 -14.551 1.00 85.12 81 LYS A N 1
ATOM 609 C CA . LYS A 1 81 ? -10.007 8.399 -14.681 1.00 85.12 81 LYS A CA 1
ATOM 610 C C . LYS A 1 81 ? -10.554 8.885 -13.342 1.00 85.12 81 LYS A C 1
ATOM 612 O O . LYS A 1 81 ? -11.476 9.694 -13.324 1.00 85.12 81 LYS A O 1
ATOM 617 N N . TYR A 1 82 ? -10.041 8.346 -12.241 1.00 82.62 82 TYR A N 1
ATOM 618 C CA . TYR A 1 82 ? -10.469 8.705 -10.900 1.00 82.62 82 TYR A CA 1
ATOM 619 C C . TYR A 1 82 ? -9.529 9.742 -10.299 1.00 82.62 82 TYR A C 1
ATOM 621 O O . TYR A 1 82 ? -8.409 9.945 -10.766 1.00 82.62 82 TYR A O 1
ATOM 629 N N . ILE A 1 83 ? -9.990 10.367 -9.217 1.00 79.25 83 ILE A N 1
ATOM 630 C CA . ILE A 1 83 ? -9.138 11.202 -8.375 1.00 79.25 83 ILE A CA 1
ATOM 631 C C . ILE A 1 83 ? -7.944 10.346 -7.908 1.00 79.25 83 ILE A C 1
ATOM 633 O O . ILE A 1 83 ? -8.137 9.187 -7.509 1.00 79.25 83 ILE A O 1
ATOM 637 N N . PRO A 1 84 ? -6.707 10.865 -7.972 1.00 81.75 84 PRO A N 1
ATOM 638 C CA . PRO A 1 84 ? -5.541 10.119 -7.525 1.00 81.75 84 PRO A CA 1
ATOM 639 C C . PRO A 1 84 ? -5.687 9.745 -6.050 1.00 81.75 84 PRO A C 1
ATOM 641 O O . PRO A 1 84 ? -6.113 10.550 -5.224 1.00 81.75 84 PRO A O 1
ATOM 644 N N . GLY A 1 85 ? -5.334 8.505 -5.708 1.00 84.75 85 GLY A N 1
ATOM 645 C CA . GLY A 1 85 ? -5.317 8.077 -4.313 1.00 84.75 85 GLY A CA 1
ATOM 646 C C . GLY A 1 85 ? -6.596 7.464 -3.756 1.00 84.75 85 GLY A C 1
ATOM 647 O O . GLY A 1 85 ? -6.598 7.041 -2.603 1.00 84.75 85 GLY A O 1
ATOM 648 N N . ILE A 1 86 ? -7.672 7.379 -4.542 1.00 90.75 86 ILE A N 1
ATOM 649 C CA . ILE A 1 86 ? -8.933 6.751 -4.113 1.00 90.75 86 ILE A CA 1
ATOM 650 C C . ILE A 1 86 ? -8.732 5.345 -3.512 1.00 90.75 86 ILE A C 1
ATOM 652 O O . ILE A 1 86 ? -9.283 5.100 -2.437 1.00 90.75 86 ILE A O 1
ATOM 656 N N . PRO A 1 87 ? -7.921 4.441 -4.104 1.00 93.56 87 PRO A N 1
ATOM 657 C CA . PRO A 1 87 ? -7.608 3.150 -3.488 1.00 93.56 87 PRO A CA 1
ATOM 658 C C . PRO A 1 87 ? -7.096 3.268 -2.049 1.00 93.56 87 PRO A C 1
ATOM 660 O O . PRO A 1 87 ? -7.575 2.557 -1.170 1.00 93.56 87 PRO A O 1
ATOM 663 N N . ALA A 1 88 ? -6.181 4.204 -1.789 1.00 94.69 88 ALA A N 1
ATOM 664 C CA . ALA A 1 88 ? -5.632 4.432 -0.456 1.00 94.69 88 ALA A CA 1
ATOM 665 C C . ALA A 1 88 ? -6.713 4.875 0.543 1.00 94.69 88 ALA A C 1
ATOM 667 O O . ALA A 1 88 ? -6.781 4.348 1.653 1.00 94.69 88 ALA A O 1
ATOM 668 N N . TYR A 1 89 ? -7.606 5.784 0.136 1.00 93.81 89 TYR A N 1
ATOM 669 C CA . TYR A 1 89 ? -8.723 6.213 0.980 1.00 93.81 89 TYR A CA 1
ATOM 670 C C . TYR A 1 89 ? -9.710 5.076 1.262 1.00 93.81 89 TYR A C 1
ATOM 672 O O . TYR A 1 89 ? -10.151 4.941 2.397 1.00 93.81 89 TYR A O 1
ATOM 680 N N . ILE A 1 90 ? -10.037 4.231 0.277 1.00 94.31 90 ILE A N 1
ATOM 681 C CA . ILE A 1 90 ? -10.934 3.079 0.482 1.00 94.31 90 ILE A CA 1
ATOM 682 C C . ILE A 1 90 ? -10.342 2.111 1.512 1.00 94.31 90 ILE A C 1
ATOM 684 O O . ILE A 1 90 ? -11.044 1.698 2.437 1.00 94.31 90 ILE A O 1
ATOM 688 N N . LEU A 1 91 ? -9.052 1.781 1.386 1.00 95.94 91 LEU A N 1
ATOM 689 C CA . LEU A 1 91 ? -8.359 0.907 2.336 1.00 95.94 91 LEU A CA 1
ATOM 690 C C . LEU A 1 91 ? -8.365 1.504 3.749 1.00 95.94 91 LEU A C 1
ATOM 692 O O . LEU A 1 91 ? -8.653 0.800 4.714 1.00 95.94 91 LEU A O 1
ATOM 696 N N . PHE A 1 92 ? -8.118 2.808 3.873 1.00 95.75 92 PHE A N 1
ATOM 697 C CA . PHE A 1 92 ? -8.141 3.483 5.167 1.00 95.75 92 PHE A CA 1
ATOM 698 C C . PHE A 1 92 ? -9.546 3.565 5.779 1.00 95.75 92 PHE A C 1
ATOM 700 O O . PHE A 1 92 ? -9.709 3.338 6.974 1.00 95.75 92 PHE A O 1
ATOM 707 N N . MET A 1 93 ? -10.583 3.808 4.974 1.00 94.38 93 MET A N 1
ATOM 708 C CA . MET A 1 93 ? -11.968 3.792 5.456 1.00 94.38 93 MET A CA 1
ATOM 709 C C . MET A 1 93 ? -12.398 2.410 5.972 1.00 94.38 93 MET A C 1
ATOM 711 O O . MET A 1 93 ? -13.242 2.345 6.867 1.00 94.38 93 MET A O 1
ATOM 715 N N . CYS A 1 94 ? -11.827 1.323 5.437 1.00 95.00 94 CYS A N 1
ATOM 716 C CA . CYS A 1 94 ? -12.005 -0.021 5.994 1.00 95.00 94 CYS A CA 1
ATOM 717 C C . CYS A 1 94 ? -11.304 -0.141 7.353 1.00 95.00 94 CYS A C 1
ATOM 719 O O . CYS A 1 94 ? -11.923 -0.585 8.311 1.00 95.00 94 CYS A O 1
ATOM 721 N N . ILE A 1 95 ? -10.052 0.316 7.467 1.00 95.25 95 ILE A N 1
ATOM 722 C CA . ILE A 1 95 ? -9.293 0.284 8.733 1.00 95.25 95 ILE A CA 1
ATOM 723 C C . ILE A 1 95 ? -10.008 1.062 9.827 1.00 95.25 95 ILE A C 1
ATOM 725 O O . ILE A 1 95 ? -10.151 0.547 10.925 1.00 95.25 95 ILE A O 1
ATOM 729 N N . ARG A 1 96 ? -10.527 2.256 9.525 1.00 94.19 96 ARG A N 1
ATOM 730 C CA . ARG A 1 96 ? -11.298 3.047 10.493 1.00 94.19 96 ARG A CA 1
ATOM 731 C C . ARG A 1 96 ? -12.542 2.326 11.001 1.00 94.19 96 ARG A C 1
ATOM 733 O O . ARG A 1 96 ? -12.920 2.509 12.150 1.00 94.19 96 ARG A O 1
ATOM 740 N N . TYR A 1 97 ? -13.193 1.530 10.154 1.00 93.69 97 TYR A N 1
ATOM 741 C CA . TYR A 1 97 ? -14.319 0.715 10.597 1.00 93.69 97 TYR A CA 1
ATOM 742 C C . TYR A 1 97 ? -13.868 -0.428 11.510 1.00 93.69 97 TYR A C 1
ATOM 744 O O . TYR A 1 97 ? -14.514 -0.676 12.521 1.00 93.69 97 TYR A O 1
ATOM 752 N N . ILE A 1 98 ? -12.763 -1.098 11.174 1.00 93.62 98 ILE A N 1
ATOM 753 C CA . ILE A 1 98 ? -12.207 -2.178 11.999 1.00 93.62 98 ILE A CA 1
ATOM 754 C C . ILE A 1 98 ? -11.737 -1.632 13.357 1.00 93.62 98 ILE A C 1
ATOM 756 O O . ILE A 1 98 ? -12.041 -2.230 14.382 1.00 93.62 98 ILE A O 1
ATOM 760 N N . ASP A 1 99 ? -11.089 -0.462 13.371 1.00 94.12 99 ASP A N 1
ATOM 761 C CA . ASP A 1 99 ? -10.724 0.289 14.581 1.00 94.12 99 ASP A CA 1
ATOM 762 C C . ASP A 1 99 ? -11.961 0.618 15.421 1.00 94.12 99 ASP A C 1
ATOM 764 O O . ASP A 1 99 ? -11.984 0.329 16.608 1.00 94.12 99 ASP A O 1
ATOM 768 N N . PHE A 1 100 ? -13.043 1.101 14.800 1.00 92.00 100 PHE A N 1
ATOM 769 C CA . PHE A 1 100 ? -14.306 1.365 15.498 1.00 92.00 100 PHE A CA 1
ATOM 770 C C . PHE A 1 100 ? -14.951 0.111 16.120 1.00 92.00 100 PHE A C 1
ATOM 772 O O . PHE A 1 100 ? -15.610 0.219 17.152 1.00 92.00 100 PHE A O 1
ATOM 779 N N . VAL A 1 101 ? -14.803 -1.059 15.488 1.00 93.31 101 VAL A N 1
ATOM 780 C CA . VAL A 1 101 ? -15.294 -2.350 16.010 1.00 93.31 101 VAL A CA 1
ATOM 781 C C . VAL A 1 101 ? -14.347 -2.945 17.061 1.00 93.31 101 VAL A C 1
ATOM 783 O O . VAL A 1 101 ? -14.773 -3.822 17.806 1.00 93.31 101 VAL A O 1
ATOM 786 N N . ASP A 1 102 ? -13.118 -2.433 17.155 1.00 93.44 102 ASP A N 1
ATOM 787 C CA . ASP A 1 102 ? -12.069 -2.888 18.072 1.00 93.44 102 ASP A CA 1
ATOM 788 C C . ASP A 1 102 ? -11.635 -4.352 17.835 1.00 93.44 102 ASP A C 1
ATOM 790 O O . ASP A 1 102 ? -11.447 -5.136 18.762 1.00 93.44 102 ASP A O 1
ATOM 794 N N . ASP A 1 103 ? -11.480 -4.745 16.561 1.00 93.56 103 ASP A N 1
ATOM 795 C CA . ASP A 1 103 ? -11.014 -6.087 16.167 1.00 93.56 103 ASP A CA 1
ATOM 796 C C . ASP A 1 103 ? -9.532 -6.086 15.735 1.00 93.56 103 ASP A C 1
ATOM 798 O O . ASP A 1 103 ? -9.185 -5.855 14.568 1.00 93.56 103 ASP A O 1
ATOM 802 N N . GLU A 1 104 ? -8.641 -6.359 16.695 1.00 93.81 104 GLU A N 1
ATOM 803 C CA . GLU A 1 104 ? -7.183 -6.352 16.499 1.00 93.81 104 GLU A CA 1
ATOM 804 C C . GLU A 1 104 ? -6.716 -7.421 15.491 1.00 93.81 104 GLU A C 1
ATOM 806 O O . GLU A 1 104 ? -5.873 -7.178 14.617 1.00 93.81 104 GLU A O 1
ATOM 811 N N . ALA A 1 105 ? -7.292 -8.624 15.569 1.00 94.62 105 ALA A N 1
ATOM 812 C CA . ALA A 1 105 ? -6.928 -9.725 14.685 1.00 94.62 105 ALA A CA 1
ATOM 813 C C . ALA A 1 105 ? -7.309 -9.411 13.230 1.00 94.62 105 ALA A C 1
ATOM 815 O O . ALA A 1 105 ? -6.544 -9.698 12.297 1.00 94.62 105 ALA A O 1
ATOM 816 N N . HIS A 1 106 ? -8.469 -8.781 13.024 1.00 95.00 106 HIS A N 1
ATOM 817 C CA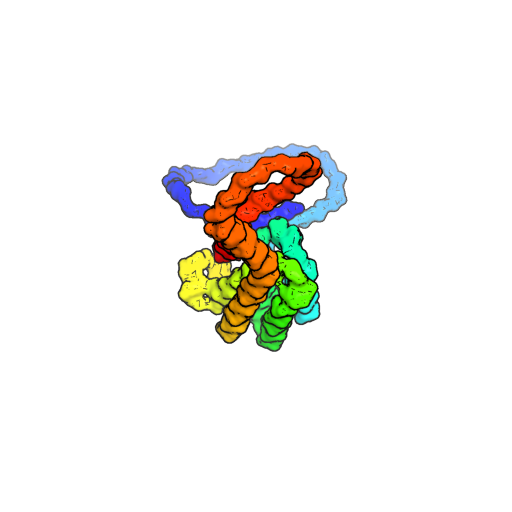 . HIS A 1 106 ? -8.928 -8.378 11.702 1.00 95.00 106 HIS A CA 1
ATOM 818 C C . HIS A 1 106 ? -8.061 -7.265 11.110 1.00 95.00 106 HIS A C 1
ATOM 820 O O . HIS A 1 106 ? -7.660 -7.390 9.949 1.00 95.00 106 HIS A O 1
ATOM 826 N N . VAL A 1 107 ? -7.694 -6.225 11.872 1.00 95.75 107 VAL A N 1
ATOM 827 C CA . VAL A 1 107 ? -6.845 -5.139 11.337 1.00 95.75 107 VAL A CA 1
ATOM 828 C C . VAL A 1 107 ? -5.453 -5.654 10.963 1.00 95.75 107 VAL A C 1
ATOM 830 O O . VAL A 1 107 ? -4.959 -5.352 9.871 1.00 95.75 107 VAL A O 1
ATOM 833 N N . ALA A 1 108 ? -4.854 -6.513 11.792 1.00 95.31 108 ALA A N 1
ATOM 834 C CA . ALA A 1 108 ? -3.550 -7.112 11.520 1.00 95.31 108 ALA A CA 1
ATOM 835 C C . ALA A 1 108 ? -3.578 -8.009 10.269 1.00 95.31 108 ALA A C 1
ATOM 837 O O . ALA A 1 108 ? -2.709 -7.915 9.387 1.00 95.31 108 ALA A O 1
ATOM 838 N N . GLY A 1 109 ? -4.612 -8.849 10.149 1.00 95.50 109 GLY A N 1
ATOM 839 C CA . GLY A 1 109 ? -4.845 -9.690 8.976 1.00 95.50 109 GLY A CA 1
ATOM 840 C C . GLY A 1 109 ? -5.063 -8.867 7.704 1.00 95.50 109 GLY A C 1
ATOM 841 O O . GLY A 1 109 ? -4.471 -9.165 6.661 1.00 95.50 109 GLY A O 1
ATOM 842 N N . PHE A 1 110 ? -5.846 -7.791 7.798 1.00 96.19 110 PHE A N 1
ATOM 843 C CA . PHE A 1 110 ? -6.140 -6.886 6.692 1.00 96.19 110 PHE A CA 1
ATOM 844 C C . PHE A 1 110 ? -4.883 -6.171 6.181 1.00 96.19 110 PHE A C 1
ATOM 846 O O . PHE A 1 110 ? -4.562 -6.262 4.994 1.00 96.19 110 PHE A O 1
ATOM 853 N N . LEU A 1 111 ? -4.111 -5.529 7.063 1.00 96.50 111 LEU A N 1
ATOM 854 C CA . LEU A 1 111 ? -2.877 -4.820 6.698 1.00 96.50 111 LEU A CA 1
ATOM 855 C C . LEU A 1 111 ? -1.819 -5.764 6.113 1.00 96.50 111 LEU A C 1
ATOM 857 O O . LEU A 1 111 ? -1.150 -5.441 5.121 1.00 96.50 111 LEU A O 1
ATOM 861 N N . SER A 1 112 ? -1.718 -6.975 6.666 1.00 96.12 112 SER A N 1
ATOM 862 C CA . SER A 1 112 ? -0.865 -8.035 6.127 1.00 96.12 112 SER A CA 1
ATOM 863 C C . SER A 1 112 ? -1.298 -8.467 4.723 1.00 96.12 112 SER A C 1
ATOM 865 O O . SER A 1 112 ? -0.453 -8.662 3.841 1.00 96.12 112 SER A O 1
ATOM 867 N N . ALA A 1 113 ? -2.604 -8.607 4.481 1.00 96.12 113 ALA A N 1
ATOM 868 C CA . ALA A 1 113 ? -3.150 -8.952 3.171 1.00 96.12 113 ALA A CA 1
ATOM 869 C C . ALA A 1 113 ? -2.906 -7.841 2.140 1.00 96.12 113 ALA A C 1
ATOM 871 O O . ALA A 1 113 ? -2.440 -8.139 1.037 1.00 96.12 113 ALA A O 1
ATOM 872 N N . VAL A 1 114 ? -3.135 -6.576 2.509 1.00 97.19 114 VAL A N 1
ATOM 873 C CA . VAL A 1 114 ? -2.835 -5.395 1.681 1.00 97.19 114 VAL A CA 1
ATOM 874 C C . VAL A 1 114 ? -1.362 -5.398 1.276 1.00 97.19 114 VAL A C 1
ATOM 876 O O . VAL A 1 114 ? -1.051 -5.401 0.085 1.00 97.19 114 VAL A O 1
ATOM 879 N N . THR A 1 115 ? -0.450 -5.520 2.243 1.00 96.56 115 THR A N 1
ATOM 880 C CA . THR A 1 115 ? 1.003 -5.565 1.999 1.00 96.56 115 THR A CA 1
ATOM 881 C C . THR A 1 115 ? 1.375 -6.676 1.014 1.00 96.56 115 THR A C 1
ATOM 883 O O . THR A 1 115 ? 2.100 -6.451 0.041 1.00 96.56 115 THR A O 1
ATOM 886 N N . LYS A 1 116 ? 0.855 -7.893 1.224 1.00 96.31 116 LYS A N 1
ATOM 887 C CA . LYS A 1 116 ? 1.117 -9.046 0.348 1.00 96.31 116 LYS A CA 1
ATOM 888 C C . LYS A 1 116 ? 0.570 -8.832 -1.063 1.00 96.31 116 LYS A C 1
ATOM 890 O O . LYS A 1 116 ? 1.239 -9.204 -2.027 1.00 96.31 116 LYS A O 1
ATOM 895 N N . LYS A 1 117 ? -0.634 -8.272 -1.203 1.00 96.31 117 LYS A N 1
ATOM 896 C CA . LYS A 1 117 ? -1.279 -8.042 -2.504 1.00 96.31 117 LYS A CA 1
ATOM 897 C C . LYS A 1 117 ? -0.547 -6.952 -3.287 1.00 96.31 117 LYS A C 1
ATOM 899 O O . LYS A 1 117 ? -0.195 -7.207 -4.434 1.00 96.31 117 LYS A O 1
ATOM 904 N N . ILE A 1 118 ? -0.177 -5.834 -2.660 1.00 96.25 118 ILE A N 1
ATOM 905 C CA . ILE A 1 118 ? 0.612 -4.768 -3.303 1.00 96.25 118 ILE A CA 1
ATOM 906 C C . ILE A 1 118 ? 1.963 -5.304 -3.801 1.00 96.25 118 ILE A C 1
ATOM 908 O O . ILE A 1 118 ? 2.299 -5.114 -4.969 1.00 96.25 118 ILE A O 1
ATOM 912 N N . LYS A 1 119 ? 2.697 -6.074 -2.979 1.00 94.50 119 LYS A N 1
ATOM 913 C CA . LYS A 1 119 ? 3.964 -6.722 -3.391 1.00 94.50 119 LYS A CA 1
ATOM 914 C C . LYS A 1 119 ? 3.806 -7.647 -4.606 1.00 94.50 119 LYS A C 1
ATOM 916 O O . LYS A 1 119 ? 4.758 -7.849 -5.360 1.00 94.50 119 LYS A O 1
ATOM 921 N N . LYS A 1 120 ? 2.623 -8.239 -4.804 1.00 94.50 120 LYS A N 1
ATOM 922 C CA . LYS A 1 120 ? 2.336 -9.130 -5.939 1.00 94.50 120 LYS A CA 1
ATOM 923 C C . LYS A 1 120 ? 2.031 -8.376 -7.234 1.00 94.50 120 LYS A C 1
ATOM 925 O O . LYS A 1 120 ? 2.262 -8.949 -8.296 1.00 94.50 120 LYS A O 1
ATOM 930 N N . VAL A 1 121 ? 1.532 -7.138 -7.181 1.00 93.31 121 VAL A N 1
ATOM 931 C CA . VAL A 1 121 ? 1.060 -6.429 -8.384 1.00 93.31 121 VAL A CA 1
ATOM 932 C C . VAL A 1 121 ? 2.158 -6.235 -9.440 1.00 93.31 121 VAL A C 1
ATOM 934 O O . VAL A 1 121 ? 1.905 -6.598 -10.593 1.00 93.31 121 VAL A O 1
ATOM 937 N N . PRO A 1 122 ? 3.379 -5.764 -9.103 1.00 88.94 122 PRO A N 1
ATOM 938 C CA . PRO A 1 122 ? 4.450 -5.654 -10.090 1.00 88.94 122 PRO A CA 1
ATOM 939 C C . PRO A 1 122 ? 4.820 -7.017 -10.685 1.00 88.94 122 PRO A C 1
ATOM 941 O O . PRO A 1 122 ? 5.057 -7.128 -11.878 1.00 88.94 122 PRO A O 1
ATOM 944 N N . ARG A 1 123 ? 4.804 -8.096 -9.898 1.00 88.44 123 ARG A N 1
ATOM 945 C CA . ARG A 1 123 ? 5.179 -9.434 -10.392 1.00 88.44 123 ARG A CA 1
ATOM 946 C C . ARG A 1 123 ? 4.186 -10.016 -11.399 1.00 88.44 123 ARG A C 1
ATOM 948 O O . ARG A 1 123 ? 4.563 -10.875 -12.183 1.00 88.44 123 ARG A O 1
ATOM 955 N N . ARG A 1 124 ? 2.925 -9.579 -11.356 1.00 88.12 124 ARG A N 1
ATOM 956 C CA . ARG A 1 124 ? 1.854 -10.056 -12.246 1.00 88.12 124 ARG A CA 1
ATOM 957 C C . ARG A 1 124 ? 1.745 -9.275 -13.551 1.00 88.12 124 ARG A C 1
ATOM 959 O O . ARG A 1 124 ? 1.061 -9.733 -14.456 1.00 88.12 124 ARG A O 1
ATOM 966 N N . ASN A 1 125 ? 2.369 -8.103 -13.633 1.00 89.00 125 ASN A N 1
ATOM 967 C CA . ASN A 1 125 ? 2.204 -7.191 -14.756 1.00 89.00 125 ASN A CA 1
ATOM 968 C C . ASN A 1 125 ? 3.563 -6.649 -15.187 1.00 89.00 125 ASN A C 1
ATOM 970 O O . ASN A 1 125 ? 4.270 -6.056 -14.375 1.00 89.00 125 ASN A O 1
ATOM 974 N N . GLU A 1 126 ? 3.917 -6.788 -16.461 1.00 86.56 126 GLU A N 1
ATOM 975 C CA . GLU A 1 126 ? 5.188 -6.281 -17.005 1.00 86.56 126 GLU A CA 1
ATOM 976 C C . GLU A 1 126 ? 5.178 -4.756 -17.201 1.00 86.56 126 GLU A C 1
ATOM 978 O O . GLU A 1 126 ? 6.206 -4.083 -17.072 1.00 86.56 126 GLU A O 1
ATOM 983 N N . ASP A 1 127 ? 3.993 -4.184 -17.416 1.00 88.88 127 ASP A N 1
ATOM 984 C CA . ASP A 1 127 ? 3.796 -2.752 -17.614 1.00 88.88 127 ASP A CA 1
ATOM 985 C C . ASP A 1 127 ? 4.275 -1.932 -16.412 1.00 88.88 127 ASP A C 1
ATOM 987 O O . ASP A 1 127 ? 3.872 -2.155 -15.270 1.00 88.88 127 ASP A O 1
ATOM 991 N N . ILE A 1 128 ? 5.106 -0.923 -16.685 1.00 86.81 128 ILE A N 1
ATOM 992 C CA . ILE A 1 128 ? 5.649 0.006 -15.681 1.00 86.81 128 ILE A CA 1
ATOM 993 C C . ILE A 1 128 ? 4.558 0.839 -14.985 1.00 86.81 128 ILE A C 1
ATOM 995 O O . ILE A 1 128 ? 4.752 1.315 -13.870 1.00 86.81 128 ILE A O 1
ATOM 999 N N . ASP A 1 129 ? 3.386 0.985 -15.603 1.00 88.12 129 ASP A N 1
ATOM 1000 C CA . ASP A 1 129 ? 2.283 1.747 -15.022 1.00 88.12 129 ASP A CA 1
ATOM 1001 C C . ASP A 1 129 ? 1.718 1.108 -13.744 1.00 88.12 129 ASP A C 1
ATOM 1003 O O . ASP A 1 129 ? 1.218 1.831 -12.886 1.00 88.12 129 ASP A O 1
ATOM 1007 N N . TYR A 1 130 ? 1.818 -0.216 -13.577 1.00 91.31 130 TYR A N 1
ATOM 1008 C CA . TYR A 1 130 ? 1.359 -0.905 -12.366 1.00 91.31 130 TYR A CA 1
ATOM 1009 C C . TYR A 1 130 ? 2.206 -0.593 -11.127 1.00 91.31 130 TYR A C 1
ATOM 1011 O O . TYR A 1 130 ? 1.624 -0.166 -10.128 1.00 91.31 130 TYR A O 1
ATOM 1019 N N . PRO A 1 131 ? 3.545 -0.767 -11.133 1.00 90.38 131 PRO A N 1
ATOM 1020 C CA . PRO A 1 131 ? 4.355 -0.363 -9.994 1.00 90.38 131 PRO A CA 1
ATOM 1021 C C . PRO A 1 131 ? 4.262 1.147 -9.747 1.00 90.38 131 PRO A C 1
ATOM 1023 O O . PRO A 1 131 ? 4.166 1.531 -8.594 1.00 90.38 131 PRO A O 1
ATOM 1026 N N . ILE A 1 132 ? 4.155 2.002 -10.775 1.00 89.06 132 ILE A N 1
ATOM 1027 C CA . ILE A 1 132 ? 3.930 3.448 -10.570 1.00 89.06 132 ILE A CA 1
ATOM 1028 C C . ILE A 1 132 ? 2.609 3.718 -9.845 1.00 89.06 132 ILE A C 1
ATOM 1030 O O . ILE A 1 132 ? 2.598 4.435 -8.845 1.00 89.06 132 ILE A O 1
ATOM 1034 N N . LEU A 1 133 ? 1.505 3.129 -10.319 1.00 90.69 133 LEU A N 1
ATOM 1035 C CA . LEU A 1 133 ? 0.192 3.267 -9.689 1.00 90.69 133 LEU A CA 1
ATOM 1036 C C . LEU A 1 133 ? 0.256 2.880 -8.209 1.00 90.69 133 LEU A C 1
ATOM 1038 O O . LEU A 1 133 ? -0.253 3.609 -7.355 1.00 90.69 133 LEU A O 1
ATOM 1042 N N . TRP A 1 134 ? 0.873 1.738 -7.905 1.00 93.56 134 TRP A N 1
ATOM 1043 C CA . TRP A 1 134 ? 0.940 1.234 -6.540 1.00 93.56 134 TRP A CA 1
ATOM 1044 C C . TRP A 1 134 ? 1.945 1.972 -5.669 1.00 93.56 134 TRP A C 1
ATOM 1046 O O . TRP A 1 134 ? 1.643 2.163 -4.497 1.00 93.56 134 TRP A O 1
ATOM 1056 N N . THR A 1 135 ? 3.057 2.480 -6.201 1.00 91.69 135 THR A N 1
ATOM 1057 C CA . THR A 1 135 ? 3.961 3.365 -5.449 1.00 91.69 135 THR A CA 1
ATOM 1058 C C . THR A 1 135 ? 3.216 4.613 -4.996 1.00 91.69 135 THR A C 1
ATOM 1060 O O . THR A 1 135 ? 3.177 4.898 -3.803 1.00 91.69 135 THR A O 1
ATOM 1063 N N . THR A 1 136 ? 2.537 5.309 -5.912 1.00 90.06 136 THR A N 1
ATOM 1064 C CA . THR A 1 136 ? 1.765 6.517 -5.588 1.00 90.06 136 THR A CA 1
ATOM 1065 C C . THR A 1 136 ? 0.671 6.242 -4.554 1.00 90.06 136 THR A C 1
ATOM 1067 O O . THR A 1 136 ? 0.533 6.987 -3.584 1.00 90.06 136 THR A O 1
ATOM 1070 N N . ASN A 1 137 ? -0.100 5.162 -4.724 1.00 93.25 137 ASN A N 1
ATOM 1071 C CA . ASN A 1 137 ? -1.152 4.819 -3.764 1.00 93.25 137 ASN A CA 1
ATOM 1072 C C . ASN A 1 137 ? -0.586 4.375 -2.410 1.00 93.25 137 ASN A C 1
ATOM 1074 O O . ASN A 1 137 ? -1.181 4.704 -1.392 1.00 93.25 137 ASN A O 1
ATOM 1078 N N . THR A 1 138 ? 0.556 3.684 -2.369 1.00 93.94 138 THR A N 1
ATOM 1079 C CA . THR A 1 138 ? 1.182 3.247 -1.108 1.00 93.94 138 THR A CA 1
ATOM 1080 C C . THR A 1 138 ? 1.764 4.431 -0.340 1.00 93.94 138 THR A C 1
ATOM 1082 O O . THR A 1 138 ? 1.567 4.517 0.867 1.00 93.94 138 THR A O 1
ATOM 1085 N N . VAL A 1 139 ? 2.398 5.388 -1.027 1.00 91.81 139 VAL A N 1
ATOM 1086 C CA . VAL A 1 139 ? 2.865 6.645 -0.414 1.00 91.81 139 VAL A CA 1
ATOM 1087 C C . VAL A 1 139 ? 1.690 7.419 0.173 1.00 91.81 139 VAL A C 1
ATOM 1089 O O . VAL A 1 139 ? 1.722 7.810 1.337 1.00 91.81 139 VAL A O 1
ATOM 1092 N N . ARG A 1 140 ? 0.605 7.584 -0.592 1.00 92.06 140 ARG A N 1
ATOM 1093 C CA . ARG A 1 140 ? -0.590 8.257 -0.077 1.00 92.06 140 ARG A CA 1
ATOM 1094 C C . ARG A 1 140 ? -1.215 7.505 1.091 1.00 92.06 140 ARG A C 1
ATOM 1096 O O . ARG A 1 140 ? -1.632 8.130 2.055 1.00 92.06 140 ARG A O 1
ATOM 1103 N N . PHE A 1 141 ? -1.274 6.182 1.020 1.00 95.69 141 PHE A N 1
ATOM 1104 C CA . PHE A 1 141 ? -1.788 5.360 2.106 1.00 95.69 141 PHE A CA 1
ATOM 1105 C C . PHE A 1 141 ? -0.961 5.532 3.384 1.00 95.69 141 PHE A C 1
ATOM 1107 O O . PHE A 1 141 ? -1.536 5.737 4.448 1.00 95.69 141 PHE A O 1
ATOM 1114 N N . LEU A 1 142 ? 0.370 5.564 3.274 1.00 93.44 142 LEU A N 1
ATOM 1115 C CA . LEU A 1 142 ? 1.266 5.867 4.388 1.00 93.44 142 LEU A CA 1
ATOM 1116 C C . LEU A 1 142 ? 0.997 7.260 4.976 1.00 93.44 142 LEU A C 1
ATOM 1118 O O . LEU A 1 142 ? 0.877 7.387 6.192 1.00 93.44 142 LEU A O 1
ATOM 1122 N N . HIS A 1 143 ? 0.842 8.285 4.133 1.00 90.38 143 HIS A N 1
ATOM 1123 C CA . HIS A 1 143 ? 0.500 9.632 4.595 1.00 90.38 143 HIS A CA 1
ATOM 1124 C C . HIS A 1 143 ? -0.851 9.684 5.301 1.00 90.38 143 HIS A C 1
ATOM 1126 O O . HIS A 1 143 ? -0.962 10.340 6.326 1.00 90.38 143 HIS A O 1
ATOM 1132 N N . ILE A 1 144 ? -1.861 8.968 4.808 1.00 93.81 144 ILE A N 1
ATOM 1133 C CA . ILE A 1 144 ? -3.170 8.876 5.467 1.00 93.81 144 ILE A CA 1
ATOM 1134 C C . ILE A 1 144 ? -3.021 8.188 6.836 1.00 93.81 144 ILE A C 1
ATOM 1136 O O . ILE A 1 144 ? -3.540 8.688 7.829 1.00 93.81 144 ILE A O 1
ATOM 1140 N N . LEU A 1 145 ? -2.259 7.092 6.927 1.00 94.50 145 LEU A N 1
ATOM 1141 C CA . LEU A 1 145 ? -1.992 6.421 8.206 1.00 94.50 145 LEU A CA 1
ATOM 1142 C C . LEU A 1 145 ? -1.263 7.321 9.214 1.00 94.50 145 LEU A C 1
ATOM 1144 O O . LEU A 1 145 ? -1.473 7.160 10.409 1.00 94.50 145 LEU A O 1
ATOM 1148 N N . GLN A 1 146 ? -0.414 8.247 8.755 1.00 92.31 146 GLN A N 1
ATOM 1149 C CA . GLN A 1 146 ? 0.221 9.267 9.601 1.00 92.31 146 GLN A CA 1
ATOM 1150 C C . GLN A 1 146 ? -0.771 10.372 9.984 1.00 92.31 146 GLN A C 1
ATOM 1152 O O . GLN A 1 146 ? -0.934 10.683 11.156 1.00 92.31 146 GLN A O 1
ATOM 1157 N N . GLN A 1 147 ? -1.466 10.938 8.997 1.00 92.44 147 GLN A N 1
ATOM 1158 C CA . GLN A 1 147 ? -2.393 12.060 9.152 1.00 92.44 147 GLN A CA 1
ATOM 1159 C C . GLN A 1 147 ? -3.495 11.774 10.176 1.00 92.44 147 GLN A C 1
ATOM 1161 O O . GLN A 1 147 ? -3.888 12.662 10.931 1.00 92.44 147 GLN A O 1
ATOM 1166 N N . TYR A 1 148 ? -3.990 10.537 10.194 1.00 94.31 148 TYR A N 1
ATOM 1167 C CA . TYR A 1 148 ? -5.067 10.095 11.073 1.00 94.31 148 TYR A CA 1
ATOM 1168 C C . TYR A 1 148 ? -4.578 9.144 12.178 1.00 94.31 148 TYR A C 1
ATOM 1170 O O . TYR A 1 148 ? -5.391 8.408 12.736 1.00 94.31 148 TYR A O 1
ATOM 1178 N N . SER A 1 149 ? -3.280 9.146 12.516 1.00 92.19 149 SER A N 1
ATOM 1179 C CA . SER A 1 149 ? -2.749 8.302 13.601 1.00 92.19 149 SER A CA 1
ATOM 1180 C C . SER A 1 149 ? -3.181 8.750 14.997 1.00 92.19 149 SER A C 1
ATOM 1182 O O . SER A 1 149 ? -3.066 7.979 15.939 1.00 92.19 149 SER A O 1
ATOM 1184 N N . GLY A 1 150 ? -3.649 9.993 15.141 1.00 88.38 150 GLY A N 1
ATOM 1185 C CA . GLY A 1 150 ? -3.925 10.596 16.448 1.00 88.38 150 GLY A CA 1
ATOM 1186 C C . GLY A 1 150 ? -2.737 11.369 17.036 1.00 88.38 150 GLY A C 1
ATOM 1187 O O . GLY A 1 150 ? -2.906 12.061 18.034 1.00 88.38 150 GLY A O 1
ATOM 1188 N N . GLU A 1 151 ? -1.556 11.314 16.411 1.00 89.56 151 GLU A N 1
ATOM 1189 C CA . GLU A 1 151 ? -0.363 12.030 16.879 1.00 89.56 151 GLU A CA 1
ATOM 1190 C C . GLU A 1 151 ? -0.431 13.534 16.545 1.00 89.56 151 GLU A C 1
ATOM 1192 O O . GLU A 1 151 ? -0.603 13.915 15.385 1.00 89.56 151 GLU A O 1
ATOM 1197 N N . GLU A 1 152 ? -0.197 14.403 17.537 1.00 87.56 152 GLU A N 1
ATOM 1198 C CA . GLU A 1 152 ? -0.317 15.868 17.395 1.00 87.56 152 GLU A CA 1
ATOM 1199 C C . GLU A 1 152 ? 0.520 16.448 16.243 1.00 87.56 152 GLU A C 1
ATOM 1201 O O . GLU A 1 152 ? 0.060 17.319 15.500 1.00 87.56 152 GLU A O 1
ATOM 1206 N N . LYS A 1 153 ? 1.731 15.916 16.023 1.00 88.81 153 LYS A N 1
ATOM 1207 C CA . LYS A 1 153 ? 2.629 16.349 14.934 1.00 88.81 153 LYS A CA 1
ATOM 1208 C C . LYS A 1 153 ? 2.016 16.207 13.535 1.00 88.81 153 LYS A C 1
ATOM 1210 O O . LYS A 1 153 ? 2.422 16.931 12.631 1.00 88.81 153 LYS A O 1
ATOM 1215 N N . TYR A 1 154 ? 1.062 15.293 13.347 1.00 86.00 154 TYR A N 1
ATOM 1216 C CA . TYR A 1 154 ? 0.369 15.082 12.073 1.00 86.00 154 TYR A CA 1
ATOM 1217 C C . TYR A 1 154 ? -1.014 15.749 12.027 1.00 86.00 154 TYR A C 1
ATOM 1219 O O . TYR A 1 154 ? -1.625 15.804 10.963 1.00 86.00 154 TYR A O 1
ATOM 1227 N N . GLN A 1 155 ? -1.491 16.298 13.148 1.00 86.19 155 GLN A N 1
ATOM 1228 C CA . GLN A 1 155 ? -2.775 16.997 13.248 1.00 86.19 155 GLN A CA 1
ATOM 1229 C C . GLN A 1 155 ? -2.672 18.507 13.009 1.00 86.19 155 GLN A C 1
ATOM 1231 O O . GLN A 1 155 ? -3.687 19.149 12.750 1.00 86.19 155 GLN A O 1
ATOM 1236 N N . ALA A 1 156 ? -1.467 19.084 13.058 1.00 82.75 156 ALA A N 1
ATOM 1237 C CA . ALA A 1 156 ? -1.252 20.529 12.936 1.00 82.75 156 ALA A CA 1
ATOM 1238 C C . ALA A 1 156 ? -1.790 21.141 11.624 1.00 82.75 156 ALA A C 1
ATOM 1240 O O . ALA A 1 156 ? -2.167 22.310 11.598 1.00 82.75 156 ALA A O 1
ATOM 1241 N N . THR A 1 157 ? -1.838 20.365 10.539 1.00 84.94 157 THR A N 1
ATOM 1242 C CA . THR A 1 157 ? -2.352 20.794 9.225 1.00 84.94 157 THR A CA 1
ATOM 1243 C C . THR A 1 157 ? -3.775 20.307 8.937 1.00 84.94 157 THR A C 1
ATOM 1245 O O . THR A 1 157 ? -4.327 20.615 7.880 1.00 84.94 157 THR A O 1
ATOM 1248 N N . ASN A 1 158 ? -4.384 19.555 9.857 1.00 88.69 158 ASN A N 1
ATOM 1249 C CA . ASN A 1 158 ? -5.712 18.984 9.681 1.00 88.69 158 ASN A CA 1
ATOM 1250 C C . ASN A 1 158 ? -6.812 19.976 10.068 1.00 88.69 158 ASN A C 1
ATOM 1252 O O . ASN A 1 158 ? -6.710 20.741 11.025 1.00 88.69 158 ASN A O 1
ATOM 1256 N N . THR A 1 159 ? -7.935 19.894 9.362 1.00 89.44 159 THR A N 1
ATOM 1257 C CA . THR A 1 159 ? -9.178 20.549 9.780 1.00 89.44 159 THR A CA 1
ATOM 1258 C C . THR A 1 159 ? -9.756 19.876 11.036 1.00 89.44 159 THR A C 1
ATOM 1260 O O . THR A 1 159 ? -9.545 18.676 11.239 1.00 89.44 159 THR A O 1
ATOM 1263 N N . PRO A 1 160 ? -10.571 20.579 11.849 1.00 87.44 160 PRO A N 1
ATOM 1264 C CA . PRO A 1 160 ? -11.202 19.988 13.035 1.00 87.44 160 PRO A CA 1
ATOM 1265 C C . PRO A 1 160 ? -11.972 18.695 12.728 1.00 87.44 160 PRO A C 1
ATOM 1267 O O . PRO A 1 160 ? -11.854 17.702 13.439 1.00 87.44 160 PRO A O 1
ATOM 1270 N N . LYS A 1 161 ? -12.671 18.667 11.588 1.00 86.56 161 LYS A N 1
ATOM 1271 C CA . LYS A 1 161 ? -13.422 17.498 11.118 1.00 86.56 161 LYS A CA 1
ATOM 1272 C C . LYS A 1 161 ? -12.528 16.319 10.712 1.00 86.56 161 LYS A C 1
ATOM 1274 O O . LYS A 1 161 ? -12.955 15.175 10.815 1.00 86.56 161 LYS A O 1
ATOM 1279 N N . GLN A 1 162 ? -11.311 16.570 10.229 1.00 88.19 162 GLN A N 1
ATO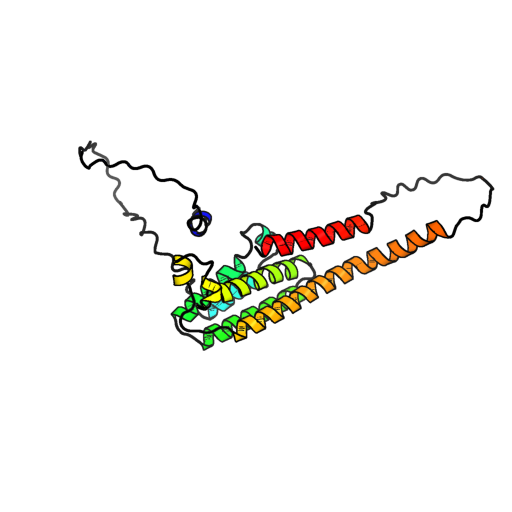M 1280 C CA . GLN A 1 162 ? -10.339 15.506 9.947 1.00 88.19 162 GLN A CA 1
ATOM 1281 C C . GLN A 1 162 ? -9.769 14.921 11.242 1.00 88.19 162 GLN A C 1
ATOM 1283 O O . GLN A 1 162 ? -9.585 13.711 11.325 1.00 88.19 162 GLN A O 1
ATOM 1288 N N . ASN A 1 163 ? -9.574 15.739 12.278 1.00 88.38 163 ASN A N 1
ATOM 1289 C CA . ASN A 1 163 ? -9.109 15.250 13.579 1.00 88.38 163 ASN A CA 1
ATOM 1290 C C . ASN A 1 163 ? -10.132 14.326 14.257 1.00 88.38 163 ASN A C 1
ATOM 1292 O O . ASN A 1 163 ? -9.749 13.328 14.859 1.00 88.38 163 ASN A O 1
ATOM 1296 N N . GLU A 1 164 ? -11.434 14.561 14.065 1.00 89.12 164 GLU A N 1
ATOM 1297 C CA . GLU A 1 164 ? -12.491 13.634 14.509 1.00 89.12 164 GLU A CA 1
ATOM 1298 C C . GLU A 1 164 ? -12.401 12.240 13.858 1.00 89.12 164 GLU A C 1
ATOM 1300 O O . GLU A 1 164 ? -12.983 11.275 14.366 1.00 89.12 164 GLU A O 1
ATOM 1305 N N . GLN A 1 165 ? -11.694 12.135 12.727 1.00 89.50 165 GLN A N 1
ATOM 1306 C CA . GLN A 1 165 ? -11.525 10.908 11.952 1.00 89.50 165 GLN A CA 1
ATOM 1307 C C . GLN A 1 165 ? -10.248 10.129 12.289 1.00 89.50 165 GLN A C 1
ATOM 1309 O O . GLN A 1 165 ? -10.006 9.097 11.661 1.00 89.50 165 GLN A O 1
ATOM 1314 N N . ALA A 1 166 ? -9.456 10.580 13.262 1.00 91.81 166 ALA A N 1
ATOM 1315 C CA . ALA A 1 166 ? -8.299 9.832 13.738 1.00 91.81 166 ALA A CA 1
ATOM 1316 C C . ALA A 1 166 ? -8.692 8.444 14.281 1.00 91.81 166 ALA A C 1
ATOM 1318 O O . ALA A 1 166 ? -9.814 8.247 14.765 1.00 91.81 166 ALA A O 1
ATOM 1319 N N . LEU A 1 167 ? -7.763 7.492 14.171 1.00 91.88 167 LEU A N 1
ATOM 1320 C CA . LEU A 1 167 ? -7.862 6.188 14.828 1.00 91.88 167 LEU A CA 1
ATOM 1321 C C . LEU A 1 167 ? -7.891 6.379 16.347 1.00 91.88 167 LEU A C 1
ATOM 1323 O O . LEU A 1 167 ? -7.307 7.333 16.866 1.00 91.88 167 LEU A O 1
ATOM 1327 N N . ARG A 1 168 ? -8.613 5.503 17.048 1.00 90.06 168 ARG A N 1
ATOM 1328 C CA . ARG A 1 168 ? -8.841 5.630 18.495 1.00 90.06 168 ARG A CA 1
ATOM 1329 C C . ARG A 1 168 ? -8.281 4.468 19.298 1.00 90.06 168 ARG A C 1
ATOM 1331 O O . ARG A 1 168 ? -7.850 4.702 20.422 1.00 90.06 168 ARG A O 1
ATOM 1338 N N . ASN A 1 169 ? -8.289 3.260 18.736 1.00 90.31 169 ASN A N 1
ATOM 1339 C CA . ASN A 1 169 ? -7.985 2.042 19.483 1.00 90.31 169 ASN A CA 1
ATOM 1340 C C . ASN A 1 169 ? -6.606 1.481 19.119 1.00 90.31 169 ASN A C 1
ATOM 1342 O O . ASN A 1 169 ? -5.856 1.079 20.007 1.00 90.31 169 ASN A O 1
ATOM 1346 N N . PHE A 1 170 ? -6.237 1.495 17.835 1.00 92.69 170 PHE A N 1
ATOM 1347 C CA . PHE A 1 170 ? -5.000 0.867 17.364 1.00 92.69 170 PHE A CA 1
ATOM 1348 C C . PHE A 1 170 ? -3.881 1.858 17.036 1.00 92.69 170 PHE A C 1
ATOM 1350 O O . PHE A 1 170 ? -4.051 2.764 16.217 1.00 92.69 170 PHE A O 1
ATOM 1357 N N . ASP A 1 171 ? -2.686 1.602 17.576 1.00 93.38 171 ASP A N 1
ATOM 1358 C CA . ASP A 1 171 ? -1.447 2.214 17.094 1.00 93.38 171 ASP A CA 1
ATOM 1359 C C . ASP A 1 171 ? -0.845 1.374 15.957 1.00 93.38 171 ASP A C 1
ATOM 1361 O O . ASP A 1 171 ? -0.425 0.233 16.135 1.00 93.38 171 ASP A O 1
ATOM 1365 N N . LEU A 1 172 ? -0.791 1.959 14.759 1.00 94.12 172 LEU A N 1
ATOM 1366 C CA . LEU A 1 172 ? -0.286 1.306 13.551 1.00 94.12 172 LEU A CA 1
ATOM 1367 C C . LEU A 1 172 ? 1.171 1.673 13.219 1.00 94.12 172 LEU A C 1
ATOM 1369 O O . LEU A 1 172 ? 1.584 1.518 12.068 1.00 94.12 172 LEU A O 1
ATOM 1373 N N . THR A 1 173 ? 1.955 2.171 14.182 1.00 93.81 173 THR A N 1
ATOM 1374 C CA . THR A 1 173 ? 3.348 2.618 13.976 1.00 93.81 173 THR A CA 1
ATOM 1375 C C . THR A 1 173 ? 4.223 1.578 13.276 1.00 93.81 173 THR A C 1
ATOM 1377 O O . THR A 1 173 ? 4.859 1.903 12.271 1.00 93.81 173 THR A O 1
ATOM 1380 N N . ASP A 1 174 ? 4.188 0.319 13.711 1.00 94.25 174 ASP A N 1
ATOM 1381 C CA . ASP A 1 174 ? 4.984 -0.751 13.094 1.00 94.25 174 ASP A CA 1
ATOM 1382 C C . ASP A 1 174 ? 4.569 -1.015 11.643 1.00 94.25 174 ASP A C 1
ATOM 1384 O O . ASP A 1 174 ? 5.406 -1.177 10.749 1.00 94.25 174 ASP A O 1
ATOM 1388 N N . TYR A 1 175 ? 3.263 -0.973 11.370 1.00 95.69 175 TYR A N 1
ATOM 1389 C CA . TYR A 1 175 ? 2.752 -1.103 10.012 1.00 95.69 175 TYR A CA 1
ATOM 1390 C C . TYR A 1 175 ? 3.183 0.067 9.128 1.00 95.69 175 TYR A C 1
ATOM 1392 O O . TYR A 1 175 ? 3.488 -0.158 7.956 1.00 95.69 175 TYR A O 1
ATOM 1400 N N . ARG A 1 176 ? 3.280 1.297 9.655 1.00 94.44 176 ARG A N 1
ATOM 1401 C CA . ARG A 1 176 ? 3.803 2.443 8.888 1.00 94.44 176 ARG A CA 1
ATOM 1402 C C . ARG A 1 176 ? 5.234 2.188 8.411 1.00 94.44 176 ARG A C 1
ATOM 1404 O O . ARG A 1 176 ? 5.527 2.475 7.252 1.00 94.44 176 ARG A O 1
ATOM 1411 N N . THR A 1 177 ? 6.087 1.584 9.237 1.00 95.19 177 THR A N 1
ATOM 1412 C CA . THR A 1 177 ? 7.446 1.173 8.837 1.00 95.19 177 THR A CA 1
ATOM 1413 C C . THR A 1 177 ? 7.407 0.116 7.731 1.00 95.19 177 THR A C 1
ATOM 1415 O O . THR A 1 177 ? 8.064 0.274 6.704 1.00 95.19 177 THR A O 1
ATOM 1418 N N . ILE A 1 178 ? 6.551 -0.905 7.862 1.00 96.31 178 ILE A N 1
ATOM 1419 C CA . ILE A 1 178 ? 6.368 -1.939 6.826 1.00 96.31 178 ILE A CA 1
ATOM 1420 C C . ILE A 1 178 ? 5.919 -1.325 5.488 1.00 96.31 178 ILE A C 1
ATOM 1422 O O . ILE A 1 178 ? 6.383 -1.743 4.422 1.00 96.31 178 ILE A O 1
ATOM 1426 N N . PHE A 1 179 ? 5.020 -0.336 5.517 1.00 94.06 179 PHE A N 1
ATOM 1427 C CA . PHE A 1 179 ? 4.587 0.375 4.313 1.00 94.06 179 PHE A CA 1
ATOM 1428 C C . PHE A 1 179 ? 5.676 1.288 3.745 1.00 94.06 179 PHE A C 1
ATOM 1430 O O . PHE A 1 179 ? 5.792 1.372 2.524 1.00 94.06 179 PHE A O 1
ATOM 1437 N N . ALA A 1 180 ? 6.497 1.926 4.580 1.00 92.62 180 ALA A N 1
ATOM 1438 C CA . ALA A 1 180 ? 7.644 2.708 4.122 1.00 92.62 180 ALA A CA 1
ATOM 1439 C C . ALA A 1 180 ? 8.658 1.828 3.370 1.00 92.62 180 ALA A C 1
ATOM 1441 O O . ALA A 1 180 ? 9.032 2.150 2.241 1.00 92.62 180 ALA A O 1
ATOM 1442 N N . ASP A 1 181 ? 9.002 0.660 3.916 1.00 92.69 181 ASP A N 1
ATOM 1443 C CA . ASP A 1 181 ? 9.867 -0.316 3.240 1.00 92.69 181 ASP A CA 1
ATOM 1444 C C . ASP A 1 181 ? 9.241 -0.828 1.935 1.00 92.69 181 ASP A C 1
ATOM 1446 O O . ASP A 1 181 ? 9.920 -1.041 0.927 1.00 92.69 181 ASP A O 1
ATOM 1450 N N . LEU A 1 182 ? 7.916 -1.007 1.922 1.00 94.44 182 LEU A N 1
ATOM 1451 C CA . LEU A 1 182 ? 7.186 -1.383 0.716 1.00 94.44 182 LEU A CA 1
ATOM 1452 C C . LEU A 1 182 ? 7.276 -0.304 -0.373 1.00 94.44 182 LEU A C 1
ATOM 1454 O O . LEU A 1 182 ? 7.435 -0.653 -1.542 1.00 94.44 182 LEU A O 1
ATOM 1458 N N . VAL A 1 183 ? 7.204 0.982 -0.021 1.00 90.25 183 VAL A N 1
ATOM 1459 C CA . VAL A 1 183 ? 7.393 2.086 -0.978 1.00 90.25 183 VAL A CA 1
ATOM 1460 C C . VAL A 1 183 ? 8.777 2.010 -1.618 1.00 90.25 183 VAL A C 1
ATOM 1462 O O . VAL A 1 183 ? 8.872 2.096 -2.843 1.00 90.25 183 VAL A O 1
ATOM 1465 N N . VAL A 1 184 ? 9.828 1.791 -0.822 1.00 88.94 184 VAL A N 1
ATOM 1466 C CA . VAL A 1 184 ? 11.204 1.643 -1.330 1.00 88.94 184 VAL A CA 1
ATOM 1467 C C . VAL A 1 184 ? 11.295 0.466 -2.302 1.00 88.94 184 VAL A C 1
ATOM 1469 O O . VAL A 1 184 ? 11.774 0.623 -3.423 1.00 88.94 184 VAL A O 1
ATOM 1472 N N . HIS A 1 185 ? 10.733 -0.689 -1.938 1.00 91.75 185 HIS A N 1
ATOM 1473 C CA . HIS A 1 185 ? 10.707 -1.865 -2.813 1.00 91.75 185 HIS A CA 1
ATOM 1474 C C . HIS A 1 185 ? 10.008 -1.589 -4.153 1.00 91.75 185 HIS A C 1
ATOM 1476 O O . HIS A 1 185 ? 10.482 -2.005 -5.212 1.00 91.75 185 HIS A O 1
ATOM 1482 N N . LEU A 1 186 ? 8.857 -0.912 -4.131 1.00 88.94 186 LEU A N 1
ATOM 1483 C CA . LEU A 1 186 ? 8.128 -0.579 -5.356 1.00 88.94 186 LEU A CA 1
ATOM 1484 C C . LEU A 1 186 ? 8.902 0.427 -6.214 1.00 88.94 186 LEU A C 1
ATOM 1486 O O . LEU A 1 186 ? 8.882 0.329 -7.441 1.00 88.94 186 LEU A O 1
ATOM 1490 N N . TYR A 1 187 ? 9.603 1.369 -5.585 1.00 88.94 187 TYR A N 1
ATOM 1491 C CA . TYR A 1 187 ? 10.472 2.316 -6.274 1.00 88.94 187 TYR A CA 1
ATOM 1492 C C . TYR A 1 187 ? 11.636 1.613 -6.987 1.00 88.94 187 TYR A C 1
ATOM 1494 O O . TYR A 1 187 ? 11.879 1.875 -8.168 1.00 88.94 187 TYR A O 1
ATOM 1502 N N . ASP A 1 188 ? 12.285 0.651 -6.333 1.00 89.25 188 ASP A N 1
ATOM 1503 C CA . ASP A 1 188 ? 13.338 -0.161 -6.950 1.00 89.25 188 ASP A CA 1
ATOM 1504 C C . ASP A 1 188 ? 12.821 -0.972 -8.146 1.00 89.25 188 ASP A C 1
ATOM 1506 O O . ASP A 1 188 ? 13.486 -1.050 -9.184 1.00 89.25 188 ASP A O 1
ATOM 1510 N N . GLU A 1 189 ? 11.604 -1.517 -8.062 1.00 90.62 189 GLU A N 1
ATOM 1511 C CA . GLU A 1 189 ? 10.956 -2.196 -9.191 1.00 90.62 189 GLU A CA 1
ATOM 1512 C C . GLU A 1 189 ? 10.701 -1.254 -10.380 1.00 90.62 189 GLU A C 1
ATOM 1514 O O . GLU A 1 189 ? 10.887 -1.653 -11.536 1.00 90.62 189 GLU A O 1
ATOM 1519 N N . ILE A 1 190 ? 10.335 0.010 -10.133 1.00 88.25 190 ILE A N 1
ATOM 1520 C CA . ILE A 1 190 ? 10.220 1.028 -11.190 1.00 88.25 190 ILE A CA 1
ATOM 1521 C C . ILE A 1 190 ? 11.589 1.264 -11.830 1.00 88.25 190 ILE A C 1
ATOM 1523 O O . ILE A 1 190 ? 11.719 1.168 -13.054 1.00 88.25 190 ILE A O 1
ATOM 1527 N N . LEU A 1 191 ? 12.620 1.528 -11.023 1.00 86.38 191 LEU A N 1
ATOM 1528 C CA . LEU A 1 191 ? 13.972 1.793 -11.518 1.00 86.38 191 LEU A CA 1
ATOM 1529 C C . LEU A 1 191 ? 14.519 0.628 -12.339 1.00 86.38 191 LEU A C 1
ATOM 1531 O O . LEU A 1 191 ? 15.091 0.842 -13.409 1.00 86.38 191 LEU A O 1
ATOM 1535 N N . LYS A 1 192 ? 14.312 -0.607 -11.880 1.00 89.62 192 LYS A N 1
ATOM 1536 C CA . LYS A 1 192 ? 14.722 -1.822 -12.587 1.00 89.62 192 LYS A CA 1
ATOM 1537 C C . LYS A 1 192 ? 14.099 -1.905 -13.980 1.00 89.62 192 LYS A C 1
ATOM 1539 O O . LYS A 1 192 ? 14.807 -2.177 -14.948 1.00 89.62 192 LYS A O 1
ATOM 1544 N N . ARG A 1 193 ? 12.800 -1.621 -14.110 1.00 89.19 193 ARG A N 1
ATOM 1545 C CA . ARG A 1 193 ? 12.096 -1.637 -15.407 1.00 89.19 193 ARG A CA 1
ATOM 1546 C C . ARG A 1 193 ? 12.545 -0.520 -16.332 1.00 89.19 193 ARG A C 1
ATOM 1548 O O . ARG A 1 193 ? 12.678 -0.745 -17.531 1.00 89.19 193 ARG A O 1
ATOM 1555 N N . ILE A 1 194 ? 12.794 0.669 -15.791 1.00 86.56 194 ILE A N 1
ATOM 1556 C CA . ILE A 1 194 ? 13.312 1.797 -16.572 1.00 86.56 194 ILE A CA 1
ATOM 1557 C C . ILE A 1 194 ? 14.698 1.465 -17.106 1.00 86.56 194 ILE A C 1
ATOM 1559 O O . ILE A 1 194 ? 14.924 1.597 -18.304 1.00 86.56 194 ILE A O 1
ATOM 1563 N N . LYS A 1 195 ? 15.595 0.955 -16.255 1.00 82.38 195 LYS A N 1
ATOM 1564 C CA . LYS A 1 195 ? 16.929 0.502 -16.669 1.00 82.38 195 LYS A CA 1
ATOM 1565 C C . LYS A 1 195 ? 16.842 -0.560 -17.764 1.00 82.38 195 LYS A C 1
ATOM 1567 O O . LYS A 1 195 ? 17.495 -0.411 -18.789 1.00 82.38 195 LYS A O 1
ATOM 1572 N N . ALA A 1 196 ? 15.990 -1.572 -17.597 1.00 86.94 196 ALA A N 1
ATOM 1573 C CA . ALA A 1 196 ? 15.806 -2.628 -18.594 1.00 86.94 196 ALA A CA 1
ATOM 1574 C C . ALA A 1 196 ? 15.330 -2.097 -19.959 1.00 86.94 196 ALA A C 1
ATOM 1576 O O . ALA A 1 196 ? 15.734 -2.624 -20.990 1.00 86.94 196 ALA A O 1
ATOM 1577 N N . LYS A 1 197 ? 14.505 -1.041 -19.978 1.00 84.06 197 LYS A N 1
ATOM 1578 C CA . LYS A 1 197 ? 14.052 -0.394 -21.220 1.00 84.06 197 LYS A CA 1
ATOM 1579 C C . LYS A 1 197 ? 15.090 0.555 -21.821 1.00 84.06 197 LYS A C 1
ATOM 1581 O O . LYS A 1 197 ? 15.178 0.645 -23.039 1.00 84.06 197 LYS A O 1
ATOM 1586 N N . LEU A 1 198 ? 15.852 1.263 -20.986 1.00 81.06 198 LEU A N 1
ATOM 1587 C CA . LEU A 1 198 ? 16.820 2.269 -21.429 1.00 81.06 198 LEU A CA 1
ATOM 1588 C C . LEU A 1 198 ? 18.142 1.667 -21.909 1.00 81.06 198 LEU A C 1
ATOM 1590 O O . LEU A 1 198 ? 18.675 2.129 -22.911 1.00 81.06 198 LEU A O 1
ATOM 1594 N N . LEU A 1 199 ? 18.673 0.643 -21.235 1.00 78.12 199 LEU A N 1
ATOM 1595 C CA . LEU A 1 199 ? 19.959 0.025 -21.588 1.00 78.12 199 LEU A CA 1
ATOM 1596 C C . LEU A 1 199 ? 20.081 -0.380 -23.072 1.00 78.12 199 LEU A C 1
ATOM 1598 O O . LEU A 1 199 ? 21.064 0.025 -23.692 1.00 78.12 199 LEU A O 1
ATOM 1602 N N . PRO A 1 200 ? 19.113 -1.089 -23.690 1.00 82.38 200 PRO A N 1
ATOM 1603 C CA . PRO A 1 200 ? 19.210 -1.452 -25.106 1.00 82.38 200 PRO A CA 1
ATOM 1604 C C . PRO A 1 200 ? 19.089 -0.256 -26.062 1.00 82.38 200 PRO A C 1
ATOM 1606 O O . PRO A 1 200 ? 19.427 -0.397 -27.228 1.00 82.38 200 PRO A O 1
ATOM 1609 N N . MET A 1 201 ? 18.613 0.906 -25.600 1.00 80.12 201 MET A N 1
ATOM 1610 C CA . MET A 1 201 ? 18.569 2.144 -26.394 1.00 80.12 201 MET A CA 1
ATOM 1611 C C . MET A 1 201 ? 19.863 2.951 -26.258 1.00 80.12 201 MET A C 1
ATOM 1613 O O . MET A 1 201 ? 20.301 3.591 -27.208 1.00 80.12 201 MET A O 1
ATOM 1617 N N . ILE A 1 202 ? 20.475 2.920 -25.073 1.00 75.88 202 ILE A N 1
ATOM 1618 C CA . ILE A 1 202 ? 21.715 3.640 -24.776 1.00 75.88 202 ILE A CA 1
ATOM 1619 C C . ILE A 1 202 ? 22.906 2.983 -25.480 1.00 75.88 202 ILE A C 1
ATOM 1621 O O . ILE A 1 202 ? 23.746 3.699 -26.009 1.00 75.88 202 ILE A O 1
ATOM 1625 N N . ILE A 1 203 ? 22.981 1.647 -25.515 1.00 76.44 203 ILE A N 1
ATOM 1626 C CA . ILE A 1 203 ? 24.134 0.933 -26.093 1.00 76.44 203 ILE A CA 1
ATOM 1627 C C . ILE A 1 203 ? 24.343 1.282 -27.582 1.00 76.44 203 ILE A C 1
ATOM 1629 O O . ILE A 1 203 ? 25.444 1.718 -27.910 1.00 76.44 203 ILE A O 1
ATOM 1633 N N . PRO A 1 204 ? 23.334 1.186 -28.475 1.00 77.19 204 PRO A N 1
ATOM 1634 C CA . PRO A 1 204 ? 23.496 1.596 -29.870 1.00 77.19 204 PRO A CA 1
ATOM 1635 C C . PRO A 1 204 ? 23.773 3.091 -30.005 1.00 77.19 204 PRO A C 1
ATOM 1637 O O . PRO A 1 204 ? 24.628 3.472 -30.789 1.00 77.19 204 PRO A O 1
ATOM 1640 N N . ALA A 1 205 ? 23.115 3.935 -29.202 1.00 71.19 205 ALA A N 1
ATOM 1641 C CA . ALA A 1 205 ? 23.342 5.376 -29.245 1.00 71.19 205 ALA A CA 1
ATOM 1642 C C . ALA A 1 205 ? 24.795 5.747 -28.901 1.00 71.19 205 ALA A C 1
ATOM 1644 O O . ALA A 1 205 ? 25.361 6.618 -29.546 1.00 71.19 205 ALA A O 1
ATOM 1645 N N . ILE A 1 206 ? 25.415 5.094 -27.914 1.00 73.31 206 ILE A N 1
ATOM 1646 C CA . ILE A 1 206 ? 26.829 5.331 -27.583 1.00 73.31 206 ILE A CA 1
ATOM 1647 C C . ILE A 1 206 ? 27.735 4.886 -28.738 1.00 73.31 206 ILE A C 1
ATOM 1649 O O . ILE A 1 206 ? 28.622 5.638 -29.123 1.00 73.31 206 ILE A O 1
ATOM 1653 N N . ILE A 1 207 ? 27.486 3.706 -29.313 1.00 71.25 207 ILE A N 1
ATOM 1654 C CA . ILE A 1 207 ? 28.310 3.148 -30.398 1.00 71.25 207 ILE A CA 1
ATOM 1655 C C . ILE A 1 207 ? 28.196 4.000 -31.675 1.00 71.25 207 ILE A C 1
ATOM 1657 O O . ILE A 1 207 ? 29.205 4.406 -32.240 1.00 71.25 207 ILE A O 1
ATOM 1661 N N . GLU A 1 208 ? 26.977 4.350 -32.095 1.00 65.81 208 GLU A N 1
ATOM 1662 C CA . GLU A 1 208 ? 26.722 5.149 -33.305 1.00 65.81 208 GLU A CA 1
ATOM 1663 C C . GLU A 1 208 ? 27.261 6.588 -33.210 1.00 65.81 208 GLU A C 1
ATOM 1665 O O . GLU A 1 208 ? 27.473 7.240 -34.235 1.00 65.81 208 GLU A O 1
ATOM 1670 N N . HIS A 1 209 ? 27.471 7.105 -31.996 1.00 57.75 209 HIS A N 1
ATOM 1671 C CA . HIS A 1 209 ? 28.060 8.424 -31.780 1.00 57.75 209 HIS A CA 1
ATOM 1672 C C . HIS A 1 209 ? 29.600 8.414 -31.741 1.00 57.75 209 HIS A C 1
ATOM 1674 O O . HIS A 1 209 ? 30.181 9.469 -31.989 1.00 57.75 209 HIS A O 1
ATOM 1680 N N . GLU A 1 210 ? 30.269 7.272 -31.521 1.00 56.25 210 GLU A N 1
ATOM 1681 C CA . GLU A 1 210 ? 31.739 7.172 -31.634 1.00 56.25 210 GLU A CA 1
ATOM 1682 C C . GLU A 1 210 ? 32.227 7.051 -33.092 1.00 56.25 210 GLU A C 1
ATOM 1684 O O . GLU A 1 210 ? 33.305 7.545 -33.432 1.00 56.25 210 GLU A O 1
ATOM 1689 N N . ASP A 1 211 ? 31.412 6.495 -33.995 1.00 50.72 211 ASP A N 1
ATOM 1690 C CA . ASP A 1 211 ? 31.774 6.338 -35.415 1.00 50.72 211 ASP A CA 1
ATOM 1691 C C . ASP A 1 211 ? 31.848 7.671 -36.192 1.00 50.72 211 ASP A C 1
ATOM 1693 O O . ASP A 1 211 ? 32.392 7.726 -37.297 1.00 50.72 211 ASP A O 1
ATOM 1697 N N . LEU A 1 212 ? 31.339 8.773 -35.626 1.00 52.94 212 LEU A N 1
ATOM 1698 C CA . LEU A 1 212 ? 31.357 10.097 -36.264 1.00 52.94 212 LEU A CA 1
ATOM 1699 C C . LEU A 1 212 ? 32.591 10.950 -35.921 1.00 52.94 212 LEU A C 1
ATOM 1701 O O . LEU A 1 212 ? 32.823 11.945 -36.608 1.00 52.94 212 LEU A O 1
ATOM 1705 N N . GLU A 1 213 ? 33.410 10.567 -34.934 1.00 49.53 213 GLU A N 1
ATOM 1706 C CA . GLU A 1 213 ? 34.639 11.302 -34.573 1.00 49.53 213 GLU A CA 1
ATOM 1707 C C . GLU A 1 213 ? 35.948 10.605 -34.995 1.00 49.53 213 GLU A C 1
ATOM 1709 O O . GLU A 1 213 ? 36.985 11.266 -35.042 1.00 49.53 213 GLU A O 1
ATOM 1714 N N . SER A 1 214 ? 35.941 9.324 -35.402 1.00 46.91 214 SER A N 1
ATOM 1715 C CA . SER A 1 214 ? 37.178 8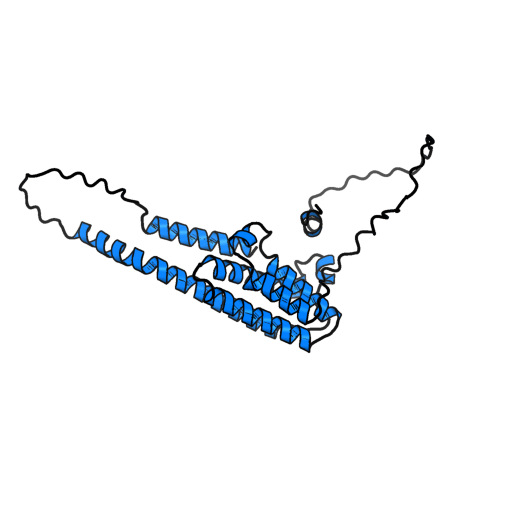.608 -35.798 1.00 46.91 214 SER A CA 1
ATOM 1716 C C . SER A 1 214 ? 37.440 8.490 -37.313 1.00 46.91 214 SER A C 1
ATOM 1718 O O . SER A 1 214 ? 38.460 7.946 -37.733 1.00 46.91 214 SER A O 1
ATOM 1720 N N . GLY A 1 215 ? 36.578 9.055 -38.164 1.00 48.69 215 GLY A N 1
ATOM 1721 C CA . GLY A 1 215 ? 36.613 8.862 -39.620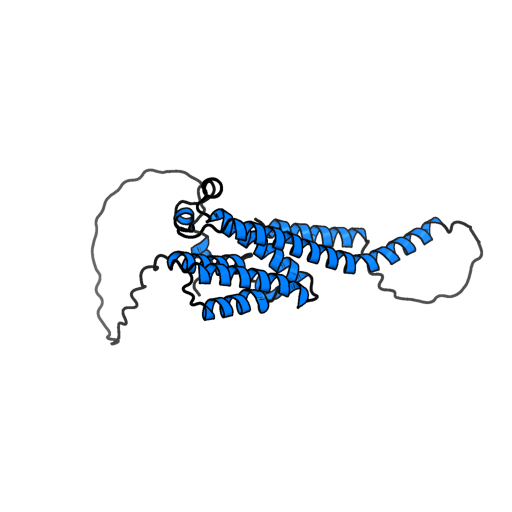 1.00 48.69 215 GLY A CA 1
ATOM 1722 C C . GLY A 1 215 ? 37.114 10.037 -40.466 1.00 48.69 215 GLY A C 1
ATOM 1723 O O . GLY A 1 215 ? 36.595 10.239 -41.558 1.00 48.69 215 GLY A O 1
ATOM 1724 N N . SER A 1 216 ? 38.091 10.830 -40.011 1.00 43.06 216 SER A N 1
ATOM 1725 C CA . SER A 1 216 ? 38.771 11.821 -40.871 1.00 43.06 216 SER A CA 1
ATOM 1726 C C . SER A 1 216 ? 40.121 11.302 -41.374 1.00 43.06 216 SER A C 1
ATOM 1728 O O . SER A 1 216 ? 41.171 11.853 -41.059 1.00 43.06 216 SER A O 1
ATOM 1730 N N . ILE A 1 217 ? 40.095 10.260 -42.209 1.00 40.44 217 ILE A N 1
ATOM 1731 C CA . ILE A 1 217 ? 41.108 10.100 -43.260 1.00 40.44 217 ILE A CA 1
ATOM 1732 C C . ILE A 1 217 ? 40.377 10.233 -44.588 1.00 40.44 217 ILE A C 1
ATOM 1734 O O . ILE A 1 217 ? 39.652 9.349 -45.037 1.00 40.44 217 ILE A O 1
ATOM 1738 N N . VAL A 1 218 ? 40.572 11.399 -45.190 1.00 46.94 218 VAL A N 1
ATOM 1739 C CA . VAL A 1 218 ? 40.182 11.737 -46.551 1.00 46.94 218 VAL A CA 1
ATOM 1740 C C . VAL A 1 218 ? 40.716 10.662 -47.504 1.00 46.94 218 VAL A C 1
ATOM 1742 O O . VAL A 1 218 ? 41.914 10.592 -47.755 1.00 46.94 218 VAL A O 1
ATOM 1745 N N . SER A 1 219 ? 39.832 9.850 -48.079 1.00 37.03 219 SER A N 1
ATOM 1746 C CA . SER A 1 219 ? 40.066 9.256 -49.396 1.00 37.03 219 SER A CA 1
ATOM 1747 C C . SER A 1 219 ? 39.100 9.903 -50.372 1.00 37.03 219 SER A C 1
ATOM 1749 O O . SER A 1 219 ? 37.931 9.543 -50.480 1.00 37.03 219 SER A O 1
ATOM 1751 N N . ILE A 1 220 ? 39.616 10.920 -51.059 1.00 45.38 220 ILE A N 1
ATOM 1752 C CA . ILE A 1 220 ? 39.038 11.444 -52.289 1.00 45.38 220 ILE A CA 1
ATOM 1753 C C . ILE A 1 220 ? 39.123 10.313 -53.314 1.00 45.38 220 ILE A C 1
ATOM 1755 O O . ILE A 1 220 ? 40.211 9.982 -53.771 1.00 45.38 220 ILE A O 1
ATOM 1759 N N . ASN A 1 221 ? 37.987 9.704 -53.647 1.00 36.38 221 ASN A N 1
ATOM 1760 C CA . ASN A 1 221 ? 37.618 9.454 -55.036 1.00 36.38 221 ASN A CA 1
ATOM 1761 C C . ASN A 1 221 ? 36.130 9.117 -55.150 1.00 36.38 221 ASN A C 1
ATOM 1763 O O . ASN A 1 221 ? 35.553 8.366 -54.370 1.00 36.38 221 ASN A O 1
ATOM 1767 N N . SER A 1 222 ? 35.525 9.779 -56.125 1.00 39.72 222 SER A N 1
ATOM 1768 C CA . SER A 1 222 ? 34.096 9.885 -56.369 1.00 39.72 222 SER A CA 1
ATOM 1769 C C . SER A 1 222 ? 33.556 8.714 -57.198 1.00 39.72 222 SER A C 1
ATOM 1771 O O . SER A 1 222 ? 34.291 8.103 -57.968 1.00 39.72 222 SER A O 1
ATOM 1773 N N . MET A 1 223 ? 32.229 8.555 -57.118 1.00 42.53 223 MET A N 1
ATOM 1774 C CA . MET A 1 223 ? 31.306 7.840 -58.015 1.00 42.53 223 MET A CA 1
ATOM 1775 C C . MET A 1 223 ? 31.055 6.346 -57.748 1.00 42.53 223 MET A C 1
ATOM 1777 O O . MET A 1 223 ? 31.840 5.483 -58.116 1.00 42.53 223 MET A O 1
ATOM 1781 N N . THR A 1 224 ? 29.856 6.012 -57.252 1.00 38.62 224 THR A N 1
ATOM 1782 C CA . THR A 1 224 ? 28.750 5.471 -58.077 1.00 38.62 224 THR A CA 1
ATOM 1783 C C . THR A 1 224 ? 27.523 5.080 -57.238 1.00 38.62 224 THR A C 1
ATOM 1785 O O . THR A 1 224 ? 27.624 4.607 -56.113 1.00 38.62 224 THR A O 1
ATOM 1788 N N . SER A 1 225 ? 26.360 5.210 -57.882 1.00 34.56 225 SER A N 1
ATOM 1789 C CA . SER A 1 225 ? 25.066 4.566 -57.607 1.00 34.56 225 SER A CA 1
ATOM 1790 C C . SER A 1 225 ? 24.190 5.082 -56.457 1.00 34.56 225 SER A C 1
ATOM 1792 O O . SER A 1 225 ? 24.427 4.891 -55.270 1.00 34.56 225 SER A O 1
ATOM 1794 N N . ALA A 1 226 ? 23.085 5.692 -56.884 1.00 46.06 226 ALA A N 1
ATOM 1795 C CA . ALA A 1 226 ? 21.889 5.920 -56.103 1.00 46.06 226 ALA A CA 1
ATOM 1796 C C . ALA A 1 226 ? 21.290 4.594 -55.603 1.00 46.06 226 ALA A C 1
ATOM 1798 O O . ALA A 1 226 ? 21.055 3.680 -56.391 1.00 46.06 226 ALA A O 1
ATOM 1799 N N . SER A 1 227 ? 20.932 4.542 -54.321 1.00 31.47 227 SER A N 1
ATOM 1800 C CA . SER A 1 227 ? 19.795 3.745 -53.866 1.00 31.47 227 SER A CA 1
ATOM 1801 C C . SER A 1 227 ? 19.008 4.562 -52.844 1.00 31.47 227 SER A C 1
ATOM 1803 O O . SER A 1 227 ? 19.552 5.109 -51.885 1.00 31.47 227 SER A O 1
ATOM 1805 N N . MET A 1 228 ? 17.720 4.739 -53.131 1.00 41.06 228 MET A N 1
ATOM 1806 C CA . MET A 1 228 ? 16.773 5.385 -52.238 1.00 41.06 228 MET A CA 1
ATOM 1807 C C . MET A 1 228 ? 16.414 4.411 -51.119 1.00 41.06 228 MET A C 1
ATOM 1809 O O . MET A 1 228 ? 15.580 3.531 -51.313 1.00 41.06 228 MET A O 1
ATOM 1813 N N . SER A 1 229 ? 16.992 4.612 -49.941 1.00 34.66 229 SER A N 1
ATOM 1814 C CA . SER A 1 229 ? 16.492 4.019 -48.702 1.00 34.66 229 SER A CA 1
ATOM 1815 C C . SER A 1 229 ? 15.720 5.097 -47.961 1.00 34.66 229 SER A C 1
ATOM 1817 O O . SER A 1 229 ? 16.287 6.009 -47.364 1.00 34.66 229 SER A O 1
ATOM 1819 N N . ASN A 1 230 ? 14.397 5.027 -48.079 1.00 41.16 230 ASN A N 1
ATOM 1820 C CA . ASN A 1 230 ? 13.456 5.881 -47.372 1.00 41.16 230 ASN A CA 1
ATOM 1821 C C . ASN A 1 230 ? 13.414 5.455 -45.896 1.00 41.16 230 ASN A C 1
ATOM 1823 O O . ASN A 1 230 ? 12.442 4.852 -45.441 1.00 41.16 230 ASN A O 1
ATOM 1827 N N . ASP A 1 231 ? 14.497 5.708 -45.162 1.00 37.00 231 ASP A N 1
ATOM 1828 C CA 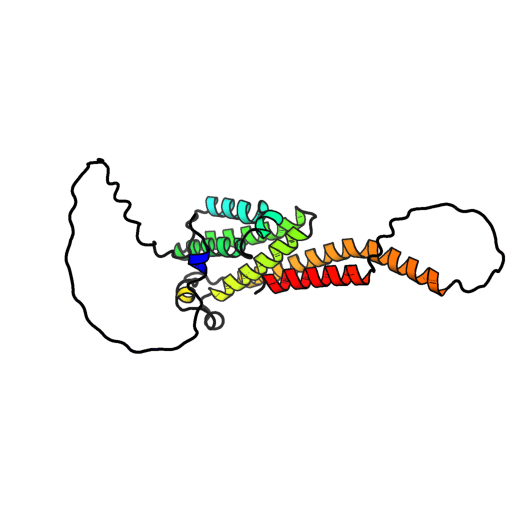. ASP A 1 231 ? 14.546 5.446 -43.733 1.00 37.00 231 ASP A CA 1
ATOM 1829 C C . ASP A 1 231 ? 13.835 6.586 -43.014 1.00 37.00 231 ASP A C 1
ATOM 1831 O O . ASP A 1 231 ? 14.320 7.721 -42.931 1.00 37.00 231 ASP A O 1
ATOM 1835 N N . LYS A 1 232 ? 12.644 6.283 -42.492 1.00 41.22 232 LYS A N 1
ATOM 1836 C CA . LYS A 1 232 ? 11.939 7.117 -41.518 1.00 41.22 232 LYS A CA 1
ATOM 1837 C C . LYS A 1 232 ? 12.766 7.136 -40.232 1.00 41.22 232 LYS A C 1
ATOM 1839 O O . LYS A 1 232 ? 12.451 6.462 -39.256 1.00 41.22 232 LYS A O 1
ATOM 1844 N N . ARG A 1 233 ? 13.846 7.916 -40.257 1.00 42.12 233 ARG A N 1
ATOM 1845 C CA . ARG A 1 233 ? 14.763 8.165 -39.151 1.00 42.12 233 ARG A CA 1
ATOM 1846 C C . ARG A 1 233 ? 13.987 8.881 -38.057 1.00 42.12 233 ARG A C 1
ATOM 1848 O O . ARG A 1 233 ? 13.827 10.101 -38.088 1.00 42.12 233 ARG A O 1
ATOM 1855 N N . SER A 1 234 ? 13.471 8.113 -37.105 1.00 40.59 234 SER A N 1
ATOM 1856 C CA . SER A 1 234 ? 12.911 8.653 -35.874 1.00 40.59 234 SER A CA 1
ATOM 1857 C C . SER A 1 234 ? 14.067 9.239 -35.066 1.00 40.59 234 SER A C 1
ATOM 1859 O O . SER A 1 234 ? 14.708 8.556 -34.275 1.00 40.59 234 SER A O 1
ATOM 1861 N N . LYS A 1 235 ? 14.403 10.503 -35.346 1.00 45.19 235 LYS A N 1
ATOM 1862 C CA . LYS A 1 235 ? 15.362 11.301 -34.579 1.00 45.19 235 LYS A CA 1
ATOM 1863 C C . LYS A 1 235 ? 14.721 11.664 -33.239 1.00 45.19 235 LYS A C 1
ATOM 1865 O O . LYS A 1 235 ? 14.305 12.799 -33.044 1.00 45.19 235 LYS A O 1
ATOM 1870 N N . PHE A 1 236 ? 14.617 10.709 -32.325 1.00 49.12 236 PHE A N 1
ATOM 1871 C CA . PHE A 1 236 ? 14.544 11.047 -30.909 1.00 49.12 236 PHE A CA 1
ATOM 1872 C C . PHE A 1 236 ? 15.964 10.963 -30.369 1.00 49.12 236 PHE A C 1
ATOM 1874 O O . PHE A 1 236 ? 16.538 9.880 -30.301 1.00 49.12 236 PHE A O 1
ATOM 1881 N N . SER A 1 237 ? 16.552 12.116 -30.041 1.00 56.28 237 SER A N 1
ATOM 1882 C CA . SER A 1 237 ? 17.849 12.147 -29.367 1.00 56.28 237 SER A CA 1
ATOM 1883 C C . SER A 1 237 ? 17.726 11.398 -28.040 1.00 56.28 237 SER A C 1
ATOM 1885 O O . SER A 1 237 ? 16.701 11.506 -27.359 1.00 56.28 237 SER A O 1
ATOM 1887 N N . ALA A 1 238 ? 18.765 10.666 -27.631 1.00 48.88 238 ALA A N 1
ATOM 1888 C CA . ALA A 1 238 ? 18.816 10.024 -26.315 1.00 48.88 238 ALA A CA 1
ATOM 1889 C C . ALA A 1 238 ? 18.494 11.021 -25.182 1.00 48.88 238 ALA A C 1
ATOM 1891 O O . ALA A 1 238 ? 17.884 10.655 -24.179 1.00 48.88 238 ALA A O 1
ATOM 1892 N N . GLN A 1 239 ? 18.808 12.307 -25.383 1.00 51.72 239 GLN A N 1
ATOM 1893 C CA . GLN A 1 239 ? 18.455 13.393 -24.470 1.00 51.72 239 GLN A CA 1
ATOM 1894 C C . GLN A 1 239 ? 16.949 13.690 -24.407 1.00 51.72 239 GLN A C 1
ATOM 1896 O O . GLN A 1 239 ? 16.449 14.023 -23.334 1.00 51.72 239 GLN A O 1
ATOM 1901 N N . ASP A 1 240 ? 16.210 13.552 -25.509 1.00 55.44 240 ASP A N 1
ATOM 1902 C CA . ASP A 1 240 ? 14.757 13.770 -25.546 1.00 55.44 240 ASP A CA 1
ATOM 1903 C C . ASP A 1 240 ? 14.007 12.625 -24.862 1.00 55.44 240 ASP A C 1
ATOM 1905 O O . ASP A 1 240 ? 13.030 12.856 -24.147 1.00 55.44 240 ASP A O 1
ATOM 1909 N N . LEU A 1 241 ? 14.514 11.397 -25.004 1.00 54.16 241 LEU A N 1
ATOM 1910 C CA . LEU A 1 241 ? 14.030 10.221 -24.278 1.00 54.16 241 LEU A CA 1
ATOM 1911 C C . LEU A 1 241 ? 14.331 10.328 -22.780 1.00 54.16 241 LEU A C 1
ATOM 1913 O O . LEU A 1 241 ? 13.441 10.104 -21.961 1.00 54.16 241 LEU A O 1
ATOM 1917 N N . LEU A 1 242 ? 15.547 10.745 -22.408 1.00 53.81 242 LEU A N 1
ATOM 1918 C CA . LEU A 1 242 ? 15.919 10.961 -21.009 1.00 53.81 242 LEU A CA 1
ATOM 1919 C C . LEU A 1 242 ? 15.059 12.061 -20.372 1.00 53.81 242 LEU A C 1
ATOM 1921 O O . LEU A 1 242 ? 14.543 11.879 -19.273 1.00 53.81 242 LEU A O 1
ATOM 1925 N N . LYS A 1 243 ? 14.834 13.173 -21.086 1.00 57.56 243 LYS A N 1
ATOM 1926 C CA . LYS A 1 243 ? 13.932 14.253 -20.659 1.00 57.56 243 LYS A CA 1
ATOM 1927 C C . LYS A 1 243 ? 12.481 13.791 -20.577 1.00 57.56 243 LYS A C 1
ATOM 1929 O O . LYS A 1 243 ? 11.792 14.207 -19.652 1.00 57.56 243 LYS A O 1
ATOM 1934 N N . GLN A 1 244 ? 11.998 12.939 -21.483 1.00 58.59 244 GLN A N 1
ATOM 1935 C CA . GLN A 1 244 ? 10.648 12.372 -21.389 1.00 58.59 244 GLN A CA 1
ATOM 1936 C C . GLN A 1 244 ? 10.497 11.451 -20.181 1.00 58.59 244 GLN A C 1
ATOM 1938 O O . GLN A 1 244 ? 9.516 11.580 -19.457 1.00 58.59 244 GLN A O 1
ATOM 1943 N N . VAL A 1 245 ? 11.462 10.565 -19.924 1.00 58.62 245 VAL A N 1
ATOM 1944 C CA . VAL A 1 245 ? 11.436 9.657 -18.766 1.00 58.62 245 VAL A CA 1
ATOM 1945 C C . VAL A 1 245 ? 11.548 10.443 -17.463 1.00 58.62 245 VAL A C 1
ATOM 1947 O O . VAL A 1 245 ? 10.770 10.209 -16.541 1.00 58.62 245 VAL A O 1
ATOM 1950 N N . LEU A 1 246 ? 12.447 11.425 -17.403 1.00 56.41 246 LEU A N 1
ATOM 1951 C CA . LEU A 1 246 ? 12.613 12.294 -16.243 1.00 56.41 246 LEU A CA 1
ATOM 1952 C C . LEU A 1 246 ? 11.349 13.127 -15.993 1.00 56.41 246 LEU A C 1
ATOM 1954 O O . LEU A 1 246 ? 10.840 13.130 -14.879 1.00 56.41 246 LEU A O 1
ATOM 1958 N N . ASN A 1 247 ? 10.774 13.756 -17.023 1.00 55.91 247 ASN A N 1
ATOM 1959 C CA . ASN A 1 247 ? 9.522 14.507 -16.892 1.00 55.91 247 ASN A CA 1
ATOM 1960 C C . ASN A 1 247 ? 8.323 13.611 -16.570 1.00 55.91 247 ASN A C 1
ATOM 1962 O O . ASN A 1 247 ? 7.419 14.050 -15.865 1.00 55.91 247 ASN A O 1
ATOM 1966 N N . PHE A 1 248 ? 8.294 12.369 -17.055 1.00 61.16 248 PHE A N 1
ATOM 1967 C CA . PHE A 1 248 ? 7.254 11.396 -16.726 1.00 61.16 248 PHE A CA 1
ATOM 1968 C C . PHE A 1 248 ? 7.332 10.974 -15.258 1.00 61.16 248 PHE A C 1
ATOM 1970 O O . PHE A 1 248 ? 6.306 10.953 -14.581 1.00 61.16 248 PHE A O 1
ATOM 1977 N N . LEU A 1 249 ? 8.538 10.708 -14.750 1.00 55.50 249 LEU A N 1
ATOM 1978 C CA . LEU A 1 249 ? 8.773 10.399 -13.341 1.00 55.50 249 LEU A CA 1
ATOM 1979 C C . LEU A 1 249 ? 8.462 11.598 -12.445 1.00 55.50 249 LEU A C 1
ATOM 1981 O O . LEU A 1 249 ? 7.694 11.457 -11.501 1.00 55.50 249 LEU A O 1
ATOM 1985 N N . ILE A 1 250 ? 8.971 12.784 -12.783 1.00 56.00 250 ILE A N 1
ATOM 1986 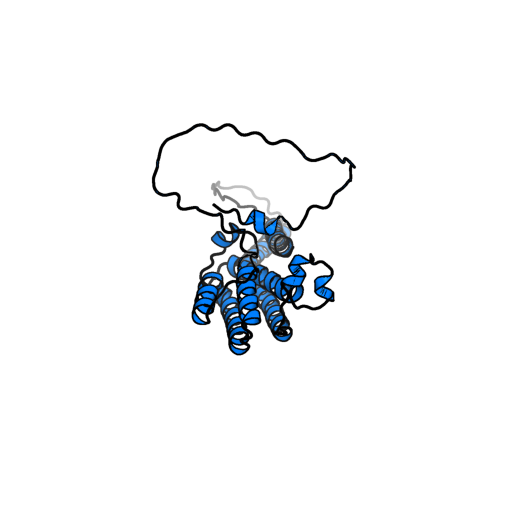C CA . ILE A 1 250 ? 8.721 14.033 -12.053 1.00 56.00 250 ILE A CA 1
ATOM 1987 C C . ILE A 1 250 ? 7.222 14.346 -12.043 1.00 56.00 250 ILE A C 1
ATOM 1989 O O . ILE A 1 250 ? 6.656 14.521 -10.971 1.00 56.00 250 ILE A O 1
ATOM 1993 N N . ARG A 1 251 ? 6.530 14.336 -13.192 1.00 51.16 251 ARG A N 1
ATOM 1994 C CA . ARG A 1 251 ? 5.080 14.592 -13.224 1.00 51.16 251 ARG A CA 1
ATOM 1995 C C . ARG A 1 251 ? 4.284 13.522 -12.485 1.00 51.16 251 ARG A C 1
ATOM 1997 O O . ARG A 1 251 ? 3.397 13.885 -11.730 1.00 51.16 251 ARG A O 1
ATOM 2004 N N . LYS A 1 252 ? 4.546 12.224 -12.672 1.00 53.91 252 LYS A N 1
ATOM 2005 C CA . LYS A 1 252 ? 3.712 11.184 -12.040 1.00 53.91 252 LYS A CA 1
ATOM 2006 C C . LYS A 1 252 ? 3.985 11.005 -10.549 1.00 53.91 252 LYS A C 1
ATOM 2008 O O . LYS A 1 252 ? 3.041 10.686 -9.830 1.00 53.91 252 LYS A O 1
ATOM 2013 N N . ILE A 1 253 ? 5.221 11.204 -10.094 1.00 53.25 253 ILE A N 1
ATOM 2014 C CA . ILE A 1 253 ? 5.595 11.048 -8.684 1.00 53.25 253 ILE A CA 1
ATOM 2015 C C . ILE A 1 253 ? 5.288 12.336 -7.913 1.00 53.25 253 ILE A C 1
ATOM 2017 O O . ILE A 1 253 ? 4.615 12.256 -6.895 1.00 53.25 253 ILE A O 1
ATOM 2021 N N . LEU A 1 254 ? 5.664 13.523 -8.409 1.00 46.38 254 LEU A N 1
ATOM 2022 C CA . LEU A 1 254 ? 5.446 14.777 -7.668 1.00 46.38 254 LEU A CA 1
ATOM 2023 C C . LEU A 1 254 ? 4.007 15.305 -7.759 1.00 46.38 254 LEU A C 1
ATOM 2025 O O . LEU A 1 254 ? 3.510 15.801 -6.755 1.00 46.38 254 LEU A O 1
ATOM 2029 N N . LEU A 1 255 ? 3.299 15.175 -8.894 1.00 45.72 255 LEU A N 1
ATOM 2030 C CA . LEU A 1 255 ? 1.916 15.692 -8.989 1.00 45.72 255 LEU A CA 1
ATOM 2031 C C . LEU A 1 255 ? 0.875 14.802 -8.299 1.00 45.72 255 LEU A C 1
ATOM 2033 O O . LEU A 1 255 ? -0.231 15.270 -8.065 1.00 45.72 255 LEU A O 1
ATOM 2037 N N . ASN A 1 256 ? 1.192 13.539 -7.987 1.00 41.50 256 ASN A N 1
ATOM 2038 C CA . ASN A 1 256 ? 0.264 12.650 -7.276 1.00 41.50 256 ASN A CA 1
ATOM 2039 C C . ASN A 1 256 ? 0.643 12.396 -5.804 1.00 41.50 256 ASN A C 1
ATOM 2041 O O . ASN A 1 256 ? -0.123 11.729 -5.100 1.00 41.50 256 ASN A O 1
ATOM 2045 N N . SER A 1 257 ? 1.804 12.887 -5.349 1.00 39.31 257 SER A N 1
ATOM 2046 C CA . SER A 1 257 ? 2.216 12.878 -3.932 1.00 39.31 257 SER A CA 1
ATOM 2047 C C . SER A 1 257 ? 1.821 14.142 -3.164 1.00 39.31 257 SER A C 1
ATOM 2049 O O . SER A 1 257 ? 2.003 14.170 -1.950 1.00 39.31 257 SER A O 1
ATOM 2051 N N . ILE A 1 258 ? 1.270 15.150 -3.843 1.00 37.62 258 ILE A N 1
ATOM 2052 C CA . ILE A 1 258 ? 0.589 16.303 -3.233 1.00 37.62 258 ILE A CA 1
ATOM 2053 C C . ILE A 1 258 ? -0.926 16.035 -3.273 1.00 37.62 258 ILE A C 1
ATOM 2055 O O . ILE A 1 258 ? -1.635 16.447 -2.336 1.00 37.62 258 ILE A O 1
#